Protein AF-A0A1F9IVZ8-F1 (afdb_monomer_lite)

Radius of gyration: 26.45 Å; chains: 1; bounding box: 49×96×87 Å

Structure (mmCIF, N/CA/C/O backbone):
data_AF-A0A1F9IVZ8-F1
#
_entry.id   AF-A0A1F9IVZ8-F1
#
loop_
_atom_site.group_PDB
_atom_site.id
_atom_site.type_symbol
_atom_site.label_atom_id
_atom_site.label_alt_id
_atom_site.label_comp_id
_atom_site.label_asym_id
_atom_site.label_entity_id
_atom_site.label_seq_id
_atom_site.pdbx_PDB_ins_code
_atom_site.Cartn_x
_atom_site.Cartn_y
_atom_site.Cartn_z
_atom_site.occupancy
_atom_site.B_iso_or_equiv
_atom_site.auth_seq_id
_atom_site.auth_comp_id
_atom_site.auth_asym_id
_atom_site.auth_atom_id
_atom_site.pdbx_PDB_model_num
ATOM 1 N N . MET A 1 1 ? -16.063 -32.805 -10.349 1.00 44.00 1 MET A N 1
ATOM 2 C CA . MET A 1 1 ? -15.228 -33.777 -11.091 1.00 44.00 1 MET A CA 1
ATOM 3 C C . MET A 1 1 ? -15.849 -33.942 -12.477 1.00 44.00 1 MET A C 1
ATOM 5 O O . MET A 1 1 ? -16.907 -34.545 -12.578 1.00 44.00 1 MET A O 1
ATOM 9 N N . LEU A 1 2 ? -15.286 -33.289 -13.499 1.00 45.44 2 LEU A N 1
ATOM 10 C CA . LEU A 1 2 ? -15.920 -33.041 -14.812 1.00 45.44 2 LEU A CA 1
ATOM 11 C C . LEU A 1 2 ? -15.847 -34.218 -15.809 1.00 45.44 2 LEU A C 1
ATOM 13 O O . LEU A 1 2 ? -16.283 -34.077 -16.944 1.00 45.44 2 LEU A O 1
ATOM 17 N N . THR A 1 3 ? -15.312 -35.373 -15.407 1.00 49.81 3 THR A N 1
ATOM 18 C CA . THR A 1 3 ? -14.924 -36.453 -16.337 1.00 49.81 3 THR A CA 1
ATOM 19 C C . THR A 1 3 ? -15.586 -37.809 -16.077 1.00 49.81 3 THR A C 1
ATOM 21 O O . THR A 1 3 ? -15.165 -38.817 -16.636 1.00 49.81 3 THR A O 1
ATOM 24 N N . LYS A 1 4 ? -16.646 -37.898 -15.263 1.00 49.25 4 LYS A N 1
ATOM 25 C CA . LYS A 1 4 ? -17.356 -39.181 -15.107 1.00 49.25 4 LYS A CA 1
ATOM 26 C C . LYS A 1 4 ? -18.288 -39.430 -16.300 1.00 49.25 4 LYS A C 1
ATOM 28 O O . LYS A 1 4 ? -19.375 -38.866 -16.342 1.00 49.25 4 LYS A O 1
ATOM 33 N N . GLY A 1 5 ? -17.868 -40.294 -17.231 1.00 62.59 5 GLY A N 1
ATOM 34 C CA . GLY A 1 5 ? -18.755 -40.897 -18.241 1.00 62.59 5 GLY A CA 1
ATOM 35 C C . GLY A 1 5 ? -18.240 -40.959 -19.683 1.00 62.59 5 GLY A C 1
ATOM 36 O O . GLY A 1 5 ? -18.954 -41.480 -20.531 1.00 62.59 5 GLY A O 1
ATOM 37 N N . TYR A 1 6 ? -17.034 -40.465 -19.982 1.00 61.84 6 TYR A N 1
ATOM 38 C CA . TYR A 1 6 ? -16.524 -40.414 -21.357 1.00 61.84 6 TYR A CA 1
ATOM 39 C C . TYR A 1 6 ? -15.068 -40.907 -21.461 1.00 61.84 6 TYR A C 1
ATOM 41 O O . TYR A 1 6 ? -14.276 -40.673 -20.555 1.00 61.84 6 TYR A O 1
ATOM 49 N N . GLN A 1 7 ? -14.721 -41.579 -22.571 1.00 68.19 7 GLN A N 1
ATOM 50 C CA . GLN A 1 7 ? -13.397 -42.171 -22.862 1.00 68.19 7 GLN A CA 1
ATOM 51 C C . GLN A 1 7 ? -12.398 -41.194 -23.523 1.00 68.19 7 GLN A C 1
ATOM 53 O O . GLN A 1 7 ? -11.615 -41.598 -24.378 1.00 68.19 7 GLN A O 1
ATOM 58 N N . TRP A 1 8 ? -12.427 -39.902 -23.195 1.00 62.59 8 TRP A N 1
ATOM 59 C CA . TRP A 1 8 ? -11.376 -38.982 -23.650 1.00 62.59 8 TRP A CA 1
ATOM 60 C C . TRP A 1 8 ? -10.398 -38.719 -22.513 1.00 62.59 8 TRP A C 1
ATOM 62 O O . TRP A 1 8 ? -10.800 -38.504 -21.368 1.00 62.59 8 TRP A O 1
ATOM 72 N N . ASP A 1 9 ? -9.112 -38.761 -22.849 1.00 61.84 9 ASP A N 1
ATOM 73 C CA . ASP A 1 9 ? -8.024 -38.439 -21.939 1.00 61.84 9 ASP A CA 1
ATOM 74 C C . ASP A 1 9 ? -7.858 -36.914 -21.925 1.00 61.84 9 ASP A C 1
ATOM 76 O O . ASP A 1 9 ? -7.595 -36.291 -22.956 1.00 61.84 9 ASP A O 1
ATOM 80 N N . ALA A 1 10 ? -8.114 -36.287 -20.778 1.00 57.69 10 ALA A N 1
ATOM 81 C CA . ALA A 1 10 ? -8.050 -34.839 -20.632 1.00 57.69 10 ALA A CA 1
ATOM 82 C C . ALA A 1 10 ? -6.697 -34.452 -20.026 1.00 57.69 10 ALA A C 1
ATOM 84 O O . ALA A 1 10 ? -6.518 -34.502 -18.808 1.00 57.69 10 ALA A O 1
ATOM 85 N N . SER A 1 11 ? -5.746 -34.041 -20.863 1.00 61.72 11 SER A N 1
ATOM 86 C CA . SER A 1 11 ? -4.483 -33.470 -20.398 1.00 61.72 11 SER A CA 1
ATOM 87 C C . SER A 1 11 ? -4.620 -31.960 -20.176 1.00 61.72 11 SER A C 1
ATOM 89 O O . SER A 1 11 ? -4.954 -31.187 -21.074 1.00 61.72 11 SER A O 1
ATOM 91 N N . LEU A 1 12 ? -4.352 -31.519 -18.946 1.00 61.22 12 LEU A N 1
ATOM 92 C CA . LEU A 1 12 ? -4.189 -30.103 -18.624 1.00 61.22 12 LEU A CA 1
ATOM 93 C C . LEU A 1 12 ? -2.828 -29.635 -19.146 1.00 61.22 12 LEU A C 1
ATOM 95 O O . LEU A 1 12 ? -1.787 -30.074 -18.664 1.00 61.22 12 LEU A O 1
ATOM 99 N N . HIS A 1 13 ? -2.835 -28.718 -20.111 1.00 50.53 13 HIS A N 1
ATOM 100 C CA . HIS A 1 13 ? -1.627 -28.038 -20.570 1.00 50.53 13 HIS A CA 1
ATOM 101 C C . HIS A 1 13 ? -1.644 -26.592 -20.075 1.00 50.53 13 HIS A C 1
ATOM 103 O O . HIS A 1 13 ? -2.570 -25.835 -20.370 1.00 50.53 13 HIS A O 1
ATOM 109 N N . CYS A 1 14 ? -0.617 -26.191 -19.323 1.00 50.69 14 CYS A N 1
ATOM 110 C CA . CYS A 1 14 ? -0.417 -24.787 -18.973 1.00 50.69 14 CYS A CA 1
ATOM 111 C C . CYS A 1 14 ? -0.163 -23.980 -20.250 1.00 50.69 14 CYS A C 1
ATOM 113 O O . CYS A 1 14 ? 0.895 -24.093 -20.862 1.00 50.69 14 CYS A O 1
ATOM 115 N N . VAL A 1 15 ? -1.128 -23.145 -20.642 1.00 65.19 15 VAL A N 1
ATOM 116 C CA . VAL A 1 15 ? -1.019 -22.292 -21.838 1.00 65.19 15 VAL A CA 1
ATOM 117 C C . VAL A 1 15 ? -0.048 -21.126 -21.602 1.00 65.19 15 VAL A C 1
ATOM 119 O O . VAL A 1 15 ? 0.529 -20.591 -22.548 1.00 65.19 15 VAL A O 1
ATOM 122 N N . ARG A 1 16 ? 0.155 -20.716 -20.340 1.00 49.22 16 ARG A N 1
ATOM 123 C CA . ARG A 1 16 ? 1.043 -19.603 -19.986 1.00 49.22 16 ARG A CA 1
ATOM 124 C C . ARG A 1 16 ? 1.519 -19.704 -18.538 1.00 49.22 16 ARG A C 1
ATOM 126 O O . ARG A 1 16 ? 0.702 -19.857 -17.636 1.00 49.22 16 ARG A O 1
ATOM 133 N N . SER A 1 17 ? 2.821 -19.551 -18.319 1.00 50.03 17 SER A N 1
ATOM 134 C CA . SER A 1 17 ? 3.382 -19.343 -16.981 1.00 50.03 17 SER A CA 1
ATOM 135 C C . SER A 1 17 ? 3.301 -17.858 -16.633 1.00 50.03 17 SER A C 1
ATOM 137 O O . SER A 1 17 ? 3.886 -17.024 -17.325 1.00 50.03 17 SER A O 1
ATOM 139 N N . LEU A 1 18 ? 2.562 -17.520 -15.578 1.00 53.78 18 LEU A N 1
ATOM 140 C CA . LEU A 1 18 ? 2.660 -16.218 -14.920 1.00 53.78 18 LEU A CA 1
ATOM 141 C C . LEU A 1 18 ? 3.686 -16.355 -13.801 1.00 53.78 18 LEU A C 1
ATOM 143 O O . LEU A 1 18 ? 3.444 -17.038 -12.809 1.00 53.78 18 LEU A O 1
ATOM 147 N N . TYR A 1 19 ? 4.851 -15.741 -13.986 1.00 60.06 19 TYR A N 1
ATOM 148 C CA . TYR A 1 19 ? 5.852 -15.667 -12.933 1.00 60.06 19 TYR A CA 1
ATOM 149 C C . TYR A 1 19 ? 5.367 -14.667 -11.895 1.00 60.06 19 TYR A C 1
ATOM 151 O O . TYR A 1 19 ? 5.248 -13.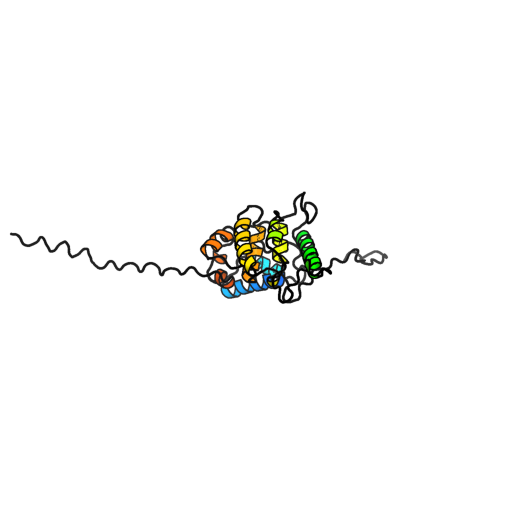473 -12.173 1.00 60.06 19 TYR A O 1
ATOM 159 N N . LEU A 1 20 ? 5.057 -15.170 -10.706 1.00 66.56 20 LEU A N 1
ATOM 160 C CA . LEU A 1 20 ? 4.843 -14.307 -9.562 1.00 66.56 20 LEU A CA 1
ATOM 161 C C . LEU A 1 20 ? 6.175 -13.635 -9.208 1.00 66.56 20 LEU A C 1
ATOM 163 O O . LEU A 1 20 ? 7.223 -14.286 -9.281 1.00 66.56 20 LEU A O 1
ATOM 167 N N . PRO A 1 21 ? 6.159 -12.349 -8.833 1.00 69.88 21 PRO A N 1
ATOM 168 C CA . PRO A 1 21 ? 7.330 -11.699 -8.274 1.00 69.88 21 PRO A CA 1
ATOM 169 C C . PRO A 1 21 ? 7.890 -12.529 -7.125 1.00 69.88 21 PRO A C 1
ATOM 171 O O . PRO A 1 21 ? 7.143 -13.046 -6.291 1.00 69.88 21 PRO A O 1
ATOM 174 N N . ASN A 1 22 ? 9.214 -12.636 -7.067 1.00 78.38 22 ASN A N 1
ATOM 175 C CA . ASN A 1 22 ? 9.877 -13.341 -5.984 1.00 78.38 22 ASN A CA 1
ATOM 176 C C . ASN A 1 22 ? 9.934 -12.442 -4.740 1.00 78.38 22 ASN A C 1
ATOM 178 O O . ASN A 1 22 ? 10.973 -11.873 -4.381 1.00 78.38 22 ASN A O 1
ATOM 182 N N . TRP A 1 23 ? 8.784 -12.292 -4.084 1.00 75.25 23 TRP A N 1
ATOM 183 C CA . TRP A 1 23 ? 8.726 -11.810 -2.714 1.00 75.25 23 TRP A CA 1
ATOM 184 C C . TRP A 1 23 ? 9.293 -12.920 -1.835 1.00 75.25 23 TRP A C 1
ATOM 186 O O . TRP A 1 23 ? 8.568 -13.816 -1.417 1.00 75.25 23 TRP A O 1
ATOM 196 N N . GLN A 1 24 ? 10.608 -12.882 -1.620 1.00 80.19 24 GLN A N 1
ATOM 197 C CA . GLN A 1 24 ? 11.312 -13.690 -0.618 1.00 80.19 24 GLN A CA 1
ATOM 198 C C . GLN A 1 24 ? 10.452 -13.833 0.649 1.00 80.19 24 GLN A C 1
ATOM 200 O O . GLN A 1 24 ? 9.713 -12.905 0.971 1.00 80.19 24 GLN A O 1
ATOM 205 N N . GLU A 1 25 ? 10.564 -14.932 1.400 1.00 76.19 25 GLU A N 1
ATOM 206 C CA . GLU A 1 25 ? 9.651 -15.238 2.524 1.00 76.19 25 GLU A CA 1
ATOM 207 C C . GLU A 1 25 ? 9.426 -14.050 3.480 1.00 76.19 25 GLU A C 1
ATOM 209 O O . GLU A 1 25 ? 8.298 -13.728 3.850 1.00 76.19 25 GLU A O 1
ATOM 214 N N . GLN A 1 26 ? 10.494 -13.315 3.794 1.00 83.00 26 GLN A N 1
ATOM 215 C CA . GLN A 1 26 ? 10.467 -12.136 4.666 1.00 83.00 26 GLN A CA 1
ATOM 216 C C . GLN A 1 26 ? 9.795 -10.881 4.080 1.00 83.00 26 GLN A C 1
ATOM 218 O O . GLN A 1 26 ? 9.488 -9.963 4.837 1.00 83.00 26 GLN A O 1
ATOM 223 N N . ASP A 1 27 ? 9.580 -10.822 2.767 1.00 83.25 27 ASP A N 1
ATOM 224 C CA . ASP A 1 27 ? 9.059 -9.670 2.018 1.00 83.25 27 ASP A CA 1
ATOM 225 C C . ASP A 1 27 ? 7.655 -9.929 1.436 1.00 83.25 27 ASP A C 1
ATOM 227 O O . ASP A 1 27 ? 7.127 -9.091 0.701 1.00 83.25 27 ASP A O 1
ATOM 231 N N . CYS A 1 28 ? 7.038 -11.073 1.753 1.00 88.38 28 CYS A N 1
ATOM 232 C CA . CYS A 1 28 ? 5.679 -11.409 1.334 1.00 88.38 28 CYS A CA 1
ATOM 233 C C . CYS A 1 28 ? 4.680 -10.302 1.756 1.00 88.38 28 CYS A C 1
ATOM 235 O O . CYS A 1 28 ? 4.481 -10.073 2.955 1.00 88.38 28 CYS A O 1
ATOM 237 N N . PRO A 1 29 ? 4.012 -9.613 0.807 1.00 90.25 29 PRO A N 1
ATOM 238 C CA . PRO A 1 29 ? 3.221 -8.423 1.123 1.00 90.25 29 PRO A CA 1
ATOM 239 C C . PRO A 1 29 ? 1.975 -8.743 1.959 1.00 90.25 29 PRO A C 1
ATOM 241 O O . PRO A 1 29 ? 1.639 -7.998 2.876 1.00 90.25 29 PRO A O 1
ATOM 244 N N . TRP A 1 30 ? 1.315 -9.873 1.691 1.00 92.81 30 TRP A N 1
ATOM 245 C CA . TRP A 1 30 ? 0.159 -10.331 2.473 1.00 92.81 30 TRP A CA 1
ATOM 246 C C . TRP A 1 30 ? 0.547 -10.879 3.846 1.00 92.81 30 TRP A C 1
ATOM 248 O O . TRP A 1 30 ? -0.209 -10.709 4.795 1.00 92.81 30 TRP A O 1
ATOM 258 N N . CYS A 1 31 ? 1.746 -11.446 3.980 1.00 91.62 31 CYS A N 1
ATOM 259 C CA . CYS A 1 31 ? 2.283 -11.875 5.266 1.00 91.62 31 CYS A CA 1
ATOM 260 C C . CYS A 1 31 ? 2.546 -10.657 6.165 1.00 91.62 31 CYS A C 1
ATOM 262 O O . CYS A 1 31 ? 2.127 -10.640 7.314 1.00 91.62 31 CYS A O 1
ATOM 264 N N . LYS A 1 32 ? 3.118 -9.572 5.617 1.00 92.00 32 LYS A N 1
ATOM 265 C CA . LYS A 1 32 ? 3.288 -8.306 6.356 1.00 92.00 32 LYS A CA 1
ATOM 266 C C . LYS A 1 32 ? 1.978 -7.633 6.731 1.00 92.00 32 LYS A C 1
ATOM 268 O O . LYS A 1 32 ? 1.900 -7.005 7.785 1.00 92.00 32 LYS A O 1
ATOM 273 N N . GLU A 1 33 ? 0.966 -7.745 5.878 1.00 95.06 33 GLU A N 1
ATOM 274 C CA . GLU A 1 33 ? -0.380 -7.310 6.236 1.00 95.06 33 GLU A CA 1
ATOM 275 C C . GLU A 1 33 ? -0.928 -8.140 7.396 1.00 95.06 33 GLU A C 1
ATOM 277 O O . GLU A 1 33 ? -1.400 -7.576 8.379 1.00 95.06 33 GLU A O 1
ATOM 282 N N . PHE A 1 34 ? -0.805 -9.463 7.329 1.00 94.31 34 PHE A N 1
ATOM 283 C CA . PHE A 1 34 ? -1.238 -10.349 8.398 1.00 94.31 34 PHE A CA 1
ATOM 284 C C . PHE A 1 34 ? -0.525 -10.061 9.734 1.00 94.31 34 PHE A C 1
ATOM 286 O O . PHE A 1 34 ? -1.185 -10.011 10.776 1.00 94.31 34 PHE A O 1
ATOM 293 N N . ASP A 1 35 ? 0.784 -9.799 9.696 1.00 93.88 35 ASP A N 1
ATOM 294 C CA . ASP A 1 35 ? 1.584 -9.404 10.861 1.00 93.88 35 ASP A CA 1
ATOM 295 C C . ASP A 1 35 ? 1.055 -8.104 11.489 1.00 93.88 35 ASP A C 1
ATOM 297 O O . ASP A 1 35 ? 0.880 -8.034 12.704 1.00 93.88 35 ASP A O 1
ATOM 301 N N . LEU A 1 36 ? 0.746 -7.086 10.669 1.00 93.12 36 LEU A N 1
ATOM 302 C CA . LEU A 1 36 ? 0.146 -5.832 11.143 1.00 93.12 36 LEU A CA 1
ATOM 303 C C . LEU A 1 36 ? -1.189 -6.089 11.849 1.00 93.12 36 LEU A C 1
ATOM 305 O O . LEU A 1 36 ? -1.404 -5.615 12.963 1.00 93.12 36 LEU A O 1
ATOM 309 N N . LEU A 1 37 ? -2.093 -6.830 11.202 1.00 92.75 37 LEU A N 1
ATOM 310 C CA . LEU A 1 37 ? -3.423 -7.076 11.762 1.00 92.75 37 LEU A CA 1
ATOM 311 C C . LEU A 1 37 ? -3.347 -7.884 13.065 1.00 92.75 37 LEU A C 1
ATOM 313 O O . LEU A 1 37 ? -4.129 -7.650 13.988 1.00 92.75 37 LEU A O 1
ATOM 317 N N . SER A 1 38 ? -2.386 -8.803 13.156 1.00 92.19 38 SER A N 1
ATOM 318 C CA . SER A 1 38 ? -2.124 -9.577 14.371 1.00 92.19 38 SER A CA 1
ATOM 319 C C . SER A 1 38 ? -1.581 -8.691 15.492 1.00 92.19 38 SER A C 1
ATOM 321 O O . SER A 1 38 ? -2.091 -8.754 16.608 1.00 92.19 38 SER A O 1
ATOM 323 N N . ALA A 1 39 ? -0.636 -7.796 15.186 1.00 91.81 39 ALA A N 1
ATOM 324 C CA . ALA A 1 39 ? -0.102 -6.844 16.155 1.00 91.81 39 ALA A CA 1
ATOM 325 C C . ALA A 1 39 ? -1.185 -5.892 16.690 1.00 91.81 39 ALA A C 1
ATOM 327 O O . ALA A 1 39 ? -1.243 -5.645 17.893 1.00 91.81 39 ALA A O 1
ATOM 328 N N . ILE A 1 40 ? -2.081 -5.397 15.826 1.00 88.94 40 ILE A N 1
ATOM 329 C CA . ILE A 1 40 ? -3.241 -4.597 16.253 1.00 88.94 40 ILE A CA 1
ATOM 330 C C . ILE A 1 40 ? -4.088 -5.387 17.254 1.00 88.94 40 ILE A C 1
ATOM 332 O O . ILE A 1 40 ? -4.379 -4.882 18.335 1.00 88.94 40 ILE A O 1
ATOM 336 N N . PHE A 1 41 ? -4.422 -6.638 16.929 1.00 86.00 41 PHE A N 1
ATOM 337 C CA . PHE A 1 41 ? -5.258 -7.491 17.771 1.00 86.00 41 PHE A CA 1
ATOM 338 C C . PHE A 1 41 ? -4.660 -7.758 19.156 1.00 86.00 41 PHE A C 1
ATOM 340 O O . PHE A 1 41 ? -5.370 -7.670 20.158 1.00 86.00 41 PHE A O 1
ATOM 347 N N . GLU A 1 42 ? -3.367 -8.074 19.214 1.00 88.50 42 GLU A N 1
ATOM 348 C CA . GLU A 1 42 ? -2.666 -8.348 20.473 1.00 88.50 42 GLU A CA 1
ATOM 349 C C . GLU A 1 42 ? -2.679 -7.143 21.422 1.00 88.50 42 GLU A C 1
ATOM 351 O O . GLU A 1 42 ? -2.671 -7.322 22.639 1.00 88.50 42 GLU A O 1
ATOM 356 N N . ASN A 1 43 ? -2.746 -5.923 20.878 1.00 84.44 43 ASN A N 1
ATOM 357 C CA . ASN A 1 43 ? -2.735 -4.690 21.660 1.00 84.44 43 ASN A CA 1
ATOM 358 C C . ASN A 1 43 ? -4.144 -4.161 21.983 1.00 84.44 43 ASN A C 1
ATOM 360 O O . ASN A 1 43 ? -4.334 -3.576 23.049 1.00 84.44 43 ASN A O 1
ATOM 364 N N . SER A 1 44 ? -5.134 -4.336 21.097 1.00 78.19 44 SER A N 1
ATOM 365 C CA . SER A 1 44 ? -6.488 -3.791 21.288 1.00 78.19 44 SER A CA 1
ATOM 366 C C . SER A 1 44 ? -7.440 -4.714 22.052 1.00 78.19 44 SER A C 1
ATOM 368 O O . SER A 1 44 ? -8.407 -4.224 22.630 1.00 78.19 44 SER A O 1
ATOM 370 N N . GLY A 1 45 ? -7.214 -6.033 22.045 1.00 71.31 45 GLY A N 1
ATOM 371 C CA . GLY A 1 45 ? -8.100 -7.032 22.663 1.00 71.31 45 GLY A CA 1
ATOM 372 C C . GLY A 1 45 ? -9.422 -7.275 21.914 1.00 71.31 45 GLY A C 1
ATOM 373 O O . GLY A 1 45 ? -9.930 -8.395 21.924 1.00 71.31 45 GLY A O 1
ATOM 374 N N . GLU A 1 46 ? -9.946 -6.275 21.203 1.00 76.75 46 GLU A N 1
ATOM 375 C CA . GLU A 1 46 ? -11.141 -6.370 20.357 1.00 76.75 46 GLU A CA 1
ATOM 376 C C . GLU A 1 46 ? -10.803 -6.150 18.876 1.00 76.75 46 GLU A C 1
ATOM 378 O O . GLU A 1 46 ? -9.905 -5.374 18.531 1.00 76.75 46 GLU A O 1
ATOM 383 N N . ARG A 1 47 ? -11.521 -6.857 17.990 1.00 72.62 47 ARG A N 1
ATOM 384 C CA . ARG A 1 47 ? -11.416 -6.684 16.535 1.00 72.62 47 ARG A CA 1
ATOM 385 C C . ARG A 1 47 ? -12.672 -6.033 15.996 1.00 72.62 47 ARG A C 1
ATOM 387 O O . ARG A 1 47 ? -13.761 -6.587 16.145 1.00 72.62 47 ARG A O 1
ATOM 394 N N . SER A 1 48 ? -12.491 -4.980 15.212 1.00 86.50 48 SER A N 1
ATOM 395 C CA . SER A 1 48 ? -13.530 -4.568 14.283 1.00 86.50 48 SER A CA 1
ATOM 396 C C . SER A 1 48 ? -13.830 -5.709 13.294 1.00 86.50 48 SER A C 1
ATOM 398 O O . SER A 1 48 ? -12.984 -6.551 12.953 1.00 86.50 48 SER A O 1
ATOM 400 N N . SER A 1 49 ? -15.086 -5.790 12.857 1.00 90.44 49 SER A N 1
ATOM 401 C CA . SER A 1 49 ? -15.573 -6.895 12.020 1.00 90.44 49 SER A CA 1
ATOM 402 C C . SER A 1 49 ? -14.814 -7.004 10.693 1.00 90.44 49 SER A C 1
ATOM 404 O O . SER A 1 49 ? -14.509 -8.109 10.242 1.00 90.44 49 SER A O 1
ATOM 406 N N . TRP A 1 50 ? -14.441 -5.866 10.103 1.00 91.50 50 TRP A N 1
ATOM 407 C CA . TRP A 1 50 ? -13.712 -5.805 8.838 1.00 91.50 50 TRP A CA 1
ATOM 408 C C . TRP A 1 50 ? -12.275 -6.336 8.958 1.00 91.50 50 TRP A C 1
ATOM 410 O O . TRP A 1 50 ? -11.832 -7.088 8.088 1.00 91.50 50 TRP A O 1
ATOM 420 N N . LEU A 1 51 ? -11.576 -6.040 10.062 1.00 91.38 51 LEU A N 1
ATOM 421 C CA . LEU A 1 51 ? -10.251 -6.599 10.349 1.00 91.38 51 LEU A CA 1
ATOM 422 C C . LEU A 1 51 ? -10.319 -8.116 10.506 1.00 91.38 51 LEU A C 1
ATOM 424 O O . LEU A 1 51 ? -9.506 -8.838 9.933 1.00 91.38 51 LEU A O 1
ATOM 428 N N . THR A 1 52 ? -11.331 -8.613 11.223 1.00 91.69 52 THR A N 1
ATOM 429 C CA . THR A 1 52 ? -11.552 -10.059 11.386 1.00 91.69 52 THR A CA 1
ATOM 430 C C . THR A 1 52 ? -11.807 -10.746 10.048 1.00 91.69 52 THR A C 1
ATOM 432 O O . THR A 1 52 ? -11.208 -11.789 9.765 1.00 91.69 52 THR A O 1
ATOM 435 N N . ALA A 1 53 ? -12.664 -10.157 9.210 1.00 92.12 53 ALA A N 1
ATOM 436 C CA . ALA A 1 53 ? -12.945 -10.670 7.875 1.00 92.12 53 ALA A CA 1
ATOM 437 C C . ALA A 1 53 ? -11.667 -10.709 7.026 1.00 92.12 53 ALA A C 1
ATOM 439 O O . ALA A 1 53 ? -11.343 -11.746 6.443 1.00 92.12 53 ALA A O 1
ATOM 440 N N . ARG A 1 54 ? -10.879 -9.627 7.034 1.00 94.00 54 ARG A N 1
ATOM 441 C CA . ARG A 1 54 ? -9.634 -9.563 6.268 1.00 94.00 54 ARG A CA 1
ATOM 442 C C . ARG A 1 54 ? -8.589 -10.564 6.756 1.00 94.00 54 ARG A C 1
ATOM 444 O O . ARG A 1 54 ? -8.021 -11.284 5.939 1.00 94.00 54 ARG A O 1
ATOM 451 N N . SER A 1 55 ? -8.375 -10.683 8.067 1.00 93.31 55 SER A N 1
ATOM 452 C CA . SER A 1 55 ? -7.474 -11.697 8.630 1.00 93.31 55 SER A CA 1
ATOM 453 C C . SER A 1 55 ? -7.903 -13.123 8.282 1.00 93.31 55 SER A C 1
ATOM 455 O O . SER A 1 55 ? -7.045 -13.984 8.121 1.00 93.31 55 SER A O 1
ATOM 457 N N . THR A 1 56 ? -9.207 -13.386 8.160 1.00 92.19 56 THR A N 1
ATOM 458 C CA . THR A 1 56 ? -9.722 -14.706 7.762 1.00 92.19 56 THR A CA 1
ATOM 459 C C . THR A 1 56 ? -9.344 -15.031 6.319 1.00 92.19 56 THR A C 1
ATOM 461 O O . THR A 1 56 ? -8.855 -16.126 6.058 1.00 92.19 56 THR A O 1
ATOM 464 N N . VAL A 1 57 ? -9.479 -14.064 5.405 1.00 92.38 57 VAL A N 1
ATOM 465 C CA . VAL A 1 57 ? -9.046 -14.216 4.004 1.00 92.38 57 VAL A CA 1
ATOM 466 C C . VAL A 1 57 ? -7.539 -14.468 3.923 1.00 92.38 57 VAL A C 1
ATOM 468 O O . VAL A 1 57 ? -7.112 -15.404 3.256 1.00 92.38 57 VAL A O 1
ATOM 471 N N . LEU A 1 58 ? -6.730 -13.695 4.656 1.00 92.88 58 LEU A N 1
ATOM 472 C CA . LEU A 1 58 ? -5.267 -13.844 4.660 1.00 92.88 58 LEU A CA 1
ATOM 473 C C . LEU A 1 58 ? -4.788 -15.195 5.221 1.00 92.88 58 LEU A C 1
ATOM 475 O O . LEU A 1 58 ? -3.696 -15.636 4.878 1.00 92.88 58 LEU A O 1
ATOM 479 N N . LYS A 1 59 ? -5.587 -15.843 6.078 1.00 91.44 59 LYS A N 1
ATOM 480 C CA . LYS A 1 59 ? -5.302 -17.174 6.638 1.00 91.44 59 LYS A CA 1
ATOM 481 C C . LYS A 1 59 ? -5.801 -18.332 5.771 1.00 91.44 59 LYS A C 1
ATOM 483 O O . LYS A 1 59 ? -5.477 -19.473 6.090 1.00 91.44 59 LYS A O 1
ATOM 488 N N . SER A 1 60 ? -6.618 -18.072 4.747 1.00 88.50 60 SER A N 1
ATOM 489 C CA . SER A 1 60 ? -7.197 -19.133 3.918 1.00 88.50 60 SER A CA 1
ATOM 490 C C . SER A 1 60 ? -6.105 -19.830 3.108 1.00 88.50 60 SER A C 1
ATOM 492 O O . SER A 1 60 ? -5.469 -19.223 2.250 1.00 88.50 60 SER A O 1
ATOM 494 N N . ASP A 1 61 ? -5.912 -21.120 3.368 1.00 83.06 61 ASP A N 1
ATOM 495 C CA . ASP A 1 61 ? -5.015 -22.013 2.630 1.00 83.06 61 ASP A CA 1
ATOM 496 C C . ASP A 1 61 ? -5.652 -22.564 1.344 1.00 83.06 61 ASP A C 1
ATOM 498 O O . ASP A 1 61 ? -4.946 -23.026 0.448 1.00 83.06 61 ASP A O 1
ATOM 502 N N . LYS A 1 62 ? -6.985 -22.506 1.246 1.00 80.50 62 LYS A N 1
ATOM 503 C CA . LYS A 1 62 ? -7.756 -23.024 0.107 1.00 80.50 62 LYS A CA 1
ATOM 504 C C . LYS A 1 62 ? -7.892 -22.017 -1.020 1.00 80.50 62 LYS A C 1
ATOM 506 O O . LYS A 1 62 ? -7.609 -22.340 -2.169 1.00 80.50 62 LYS A O 1
ATOM 511 N N . ASP A 1 63 ? -8.356 -20.822 -0.677 1.00 75.75 63 ASP A N 1
ATOM 512 C CA . ASP A 1 63 ? -8.729 -19.805 -1.663 1.00 75.75 63 ASP A CA 1
ATOM 513 C C . ASP A 1 63 ? -7.625 -18.753 -1.827 1.00 75.75 63 ASP A C 1
ATOM 515 O O . ASP A 1 63 ? -7.504 -18.130 -2.884 1.00 75.75 63 ASP A O 1
ATOM 519 N N . GLY A 1 64 ? -6.799 -18.574 -0.788 1.00 75.75 64 GLY A N 1
ATOM 520 C CA . GLY A 1 64 ? -5.812 -17.505 -0.713 1.00 75.75 64 GLY A CA 1
ATOM 521 C C . GLY A 1 64 ? -6.437 -16.119 -0.894 1.00 75.75 64 GLY A C 1
ATOM 522 O O . GLY A 1 64 ? -7.638 -15.909 -0.718 1.00 75.75 64 GLY A O 1
ATOM 523 N N . VAL A 1 65 ? -5.606 -15.146 -1.271 1.00 84.62 65 VAL A N 1
ATOM 524 C CA . VAL A 1 65 ? -6.085 -13.832 -1.716 1.0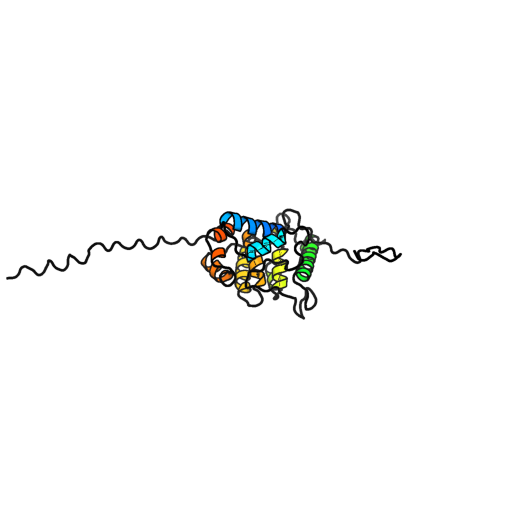0 84.62 65 VAL A CA 1
ATOM 525 C C . VAL A 1 65 ? -6.347 -13.918 -3.217 1.00 84.62 65 VAL A C 1
ATOM 527 O O . VAL A 1 65 ? -5.442 -13.705 -4.020 1.00 84.62 65 VAL A O 1
ATOM 530 N N . SER A 1 66 ? -7.570 -14.284 -3.591 1.00 79.19 66 SER A N 1
ATOM 531 C CA . SER A 1 66 ? -8.013 -14.378 -4.989 1.00 79.19 66 SER A CA 1
ATOM 532 C C . SER A 1 66 ? -8.542 -13.041 -5.514 1.00 79.19 66 SER A C 1
ATOM 534 O O . SER A 1 66 ? -8.179 -12.610 -6.609 1.00 79.19 66 SER A O 1
ATOM 536 N N . ASP A 1 67 ? -9.316 -12.351 -4.677 1.00 77.25 67 ASP A N 1
ATOM 537 C CA . ASP A 1 67 ? -9.933 -11.057 -4.942 1.00 77.25 67 ASP A CA 1
ATOM 538 C C . ASP A 1 67 ? -9.497 -10.027 -3.883 1.00 77.25 67 ASP A C 1
ATOM 540 O O . ASP A 1 67 ? -9.143 -10.372 -2.754 1.00 77.25 67 ASP A O 1
ATOM 544 N N . SER A 1 68 ? -9.476 -8.744 -4.255 1.00 88.44 68 SER A N 1
ATOM 545 C CA . SER A 1 68 ? -9.071 -7.628 -3.379 1.00 88.44 68 SER A CA 1
ATOM 546 C C . SER A 1 68 ? -7.652 -7.777 -2.790 1.00 88.44 68 SER A C 1
ATOM 548 O O . SER A 1 68 ? -7.467 -8.001 -1.589 1.00 88.44 68 SER A O 1
ATOM 550 N N . PRO A 1 69 ? -6.598 -7.621 -3.611 1.00 93.62 69 PRO A N 1
ATOM 551 C CA . PRO A 1 69 ? -5.221 -7.796 -3.153 1.00 93.62 69 PRO A CA 1
ATOM 552 C C . PRO A 1 69 ? -4.743 -6.727 -2.160 1.00 93.62 69 PRO A C 1
ATOM 554 O O . PRO A 1 69 ? -3.765 -6.967 -1.452 1.00 93.62 69 PRO A O 1
ATOM 557 N N . PHE A 1 70 ? -5.415 -5.577 -2.109 1.00 96.00 70 PHE A N 1
ATOM 558 C CA . PHE A 1 70 ? -5.077 -4.436 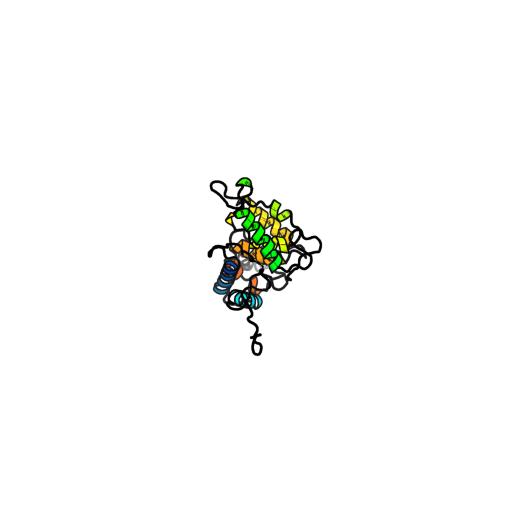-1.261 1.00 96.00 70 PHE A CA 1
ATOM 559 C C . PHE A 1 70 ? -5.828 -4.478 0.069 1.00 96.00 70 PHE A C 1
ATOM 561 O O . PHE A 1 70 ? -6.902 -5.076 0.171 1.00 96.00 70 PHE A O 1
ATOM 568 N N . LEU A 1 71 ? -5.279 -3.809 1.082 1.00 95.38 71 LEU A N 1
ATOM 569 C CA . LEU A 1 71 ? -6.002 -3.564 2.328 1.00 95.38 71 LEU A CA 1
ATOM 570 C C . LEU A 1 71 ? -7.042 -2.457 2.086 1.00 95.38 71 LEU A C 1
ATOM 572 O O . LEU A 1 71 ? -6.696 -1.282 1.996 1.00 95.38 71 LEU A O 1
ATOM 576 N N . LEU A 1 72 ? -8.316 -2.822 1.956 1.00 94.75 72 LEU A N 1
ATOM 577 C CA . LEU A 1 72 ? -9.408 -1.855 1.822 1.00 94.75 72 LEU A CA 1
ATOM 578 C C . LEU A 1 72 ? -9.986 -1.526 3.198 1.00 94.75 72 LEU A C 1
ATOM 580 O O . LEU A 1 72 ? -10.300 -2.426 3.975 1.00 94.75 72 LEU A O 1
ATOM 584 N N . LEU A 1 73 ? -10.123 -0.234 3.490 1.00 93.56 73 LEU A N 1
ATOM 585 C CA . LEU A 1 73 ? -10.820 0.234 4.687 1.00 93.56 73 LEU A CA 1
ATOM 586 C C . LEU A 1 73 ? -12.344 0.137 4.472 1.00 93.56 73 LEU A C 1
ATOM 588 O O . LEU A 1 73 ? -12.782 0.192 3.324 1.00 93.56 73 LEU A O 1
ATOM 592 N N . PRO A 1 74 ? -13.159 0.047 5.542 1.00 91.12 74 PRO A N 1
ATOM 593 C CA . PRO A 1 74 ? -14.617 -0.108 5.471 1.00 91.12 74 PRO A CA 1
ATOM 594 C C . PRO A 1 74 ? -15.351 0.780 4.459 1.00 91.12 74 PRO A C 1
ATOM 596 O O . PRO A 1 74 ? -16.233 0.301 3.755 1.00 91.12 74 PRO A O 1
ATOM 599 N N . ASN A 1 75 ? -14.973 2.058 4.365 1.00 87.25 75 ASN A N 1
ATOM 600 C CA . ASN A 1 75 ? -15.608 3.032 3.467 1.00 87.25 75 ASN A CA 1
ATOM 601 C C . ASN A 1 75 ? -14.813 3.259 2.169 1.00 87.25 75 ASN A C 1
ATOM 603 O O . ASN A 1 75 ? -14.958 4.297 1.522 1.00 87.25 75 ASN A O 1
ATOM 607 N N . SER A 1 76 ? -13.922 2.334 1.821 1.00 90.25 76 SER A N 1
ATOM 608 C CA . SER A 1 76 ? -13.149 2.359 0.582 1.00 90.25 76 SER A CA 1
ATOM 609 C C . SER A 1 76 ? -13.638 1.266 -0.357 1.00 90.25 76 SER A C 1
ATOM 611 O O . SER A 1 76 ? -13.862 0.127 0.041 1.00 90.25 76 SER A O 1
ATOM 613 N N . GLU A 1 77 ? -13.763 1.610 -1.633 1.00 88.94 77 GLU A N 1
ATOM 614 C CA . GLU A 1 77 ? -14.191 0.672 -2.665 1.00 88.94 77 GLU A CA 1
ATOM 615 C C . GLU A 1 77 ? -12.999 0.102 -3.423 1.00 88.94 77 GLU A C 1
ATOM 617 O O . GLU A 1 77 ? -12.011 0.800 -3.683 1.00 88.94 77 GLU A O 1
ATOM 622 N N . ASP A 1 78 ? -13.140 -1.153 -3.849 1.00 89.31 78 ASP A N 1
ATOM 623 C CA . ASP A 1 78 ? -12.246 -1.712 -4.848 1.00 89.31 78 ASP A CA 1
ATOM 624 C C . ASP A 1 78 ? -12.424 -0.976 -6.186 1.00 89.31 78 ASP A C 1
ATOM 626 O O . ASP A 1 78 ? -13.503 -0.471 -6.517 1.00 89.31 78 ASP A O 1
ATOM 630 N N . ARG A 1 79 ? -11.351 -0.892 -6.970 1.00 90.69 79 ARG A N 1
ATOM 631 C CA . ARG A 1 79 ? -11.331 -0.133 -8.224 1.00 90.69 79 ARG A CA 1
ATOM 632 C C . ARG A 1 79 ? -10.969 -1.030 -9.401 1.00 90.69 79 ARG A C 1
ATOM 634 O O . ARG A 1 79 ? -10.416 -2.116 -9.263 1.00 90.69 79 ARG A O 1
ATOM 641 N N . ARG A 1 80 ? -11.294 -0.549 -10.597 1.00 93.19 80 ARG A N 1
ATOM 642 C CA . ARG A 1 80 ? -10.869 -1.141 -11.869 1.00 93.19 80 ARG A CA 1
ATOM 643 C C . ARG A 1 80 ? -10.182 -0.075 -12.707 1.00 93.19 80 ARG A C 1
ATOM 645 O O . ARG A 1 80 ? -10.491 1.105 -12.546 1.00 93.19 80 ARG A O 1
ATOM 652 N N . LEU A 1 81 ? -9.281 -0.490 -13.595 1.00 92.00 81 LEU A N 1
ATOM 653 C CA . LEU A 1 81 ? -8.584 0.453 -14.474 1.00 92.00 81 LEU A CA 1
ATOM 654 C C . LEU A 1 81 ? -9.547 1.143 -15.445 1.00 92.00 81 LEU A C 1
ATOM 656 O O . LEU A 1 81 ? -10.487 0.527 -15.965 1.00 92.00 81 LEU A O 1
ATOM 660 N N . GLY A 1 82 ? -9.281 2.426 -15.692 1.00 89.81 82 GLY A N 1
ATOM 661 C CA . GLY A 1 82 ? -10.004 3.235 -16.672 1.00 89.81 82 GLY A CA 1
ATOM 662 C C . GLY A 1 82 ? -9.599 2.943 -18.122 1.00 89.81 82 GLY A C 1
ATOM 663 O O . GLY A 1 82 ? -8.651 2.208 -18.390 1.00 89.81 82 GLY A O 1
ATOM 664 N N . ASP A 1 83 ? -10.309 3.557 -19.074 1.00 84.19 83 ASP A N 1
ATOM 665 C CA . ASP A 1 83 ? -10.126 3.357 -20.526 1.00 84.19 83 ASP A CA 1
ATOM 666 C C . ASP A 1 83 ? -8.759 3.796 -21.081 1.00 84.19 83 ASP A C 1
ATOM 668 O O . ASP A 1 83 ? -8.410 3.437 -22.202 1.00 84.19 83 ASP A O 1
ATOM 672 N N . GLN A 1 84 ? -7.984 4.572 -20.321 1.00 83.88 84 GLN A N 1
ATOM 673 C CA . GLN A 1 84 ? -6.708 5.154 -20.757 1.00 83.88 84 GLN A CA 1
ATOM 674 C C . GLN A 1 84 ? -5.526 4.722 -19.885 1.00 83.88 84 GLN A C 1
ATOM 676 O O . GLN A 1 84 ? -4.496 5.397 -19.851 1.00 83.88 84 GLN A O 1
ATOM 681 N N . SER A 1 85 ? -5.670 3.614 -19.157 1.00 86.44 85 SER A N 1
ATOM 682 C CA . SER A 1 85 ? -4.592 3.152 -18.297 1.00 86.44 85 SER A CA 1
ATOM 683 C C . SER A 1 85 ? -3.404 2.639 -19.107 1.00 86.44 85 SER A C 1
ATOM 685 O O . SER A 1 85 ? -3.549 1.869 -20.055 1.00 86.44 85 SER A O 1
ATOM 687 N N . VAL A 1 86 ? -2.198 3.030 -18.697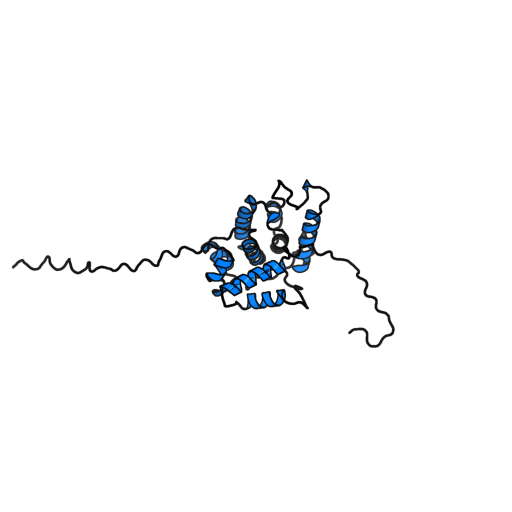 1.00 83.31 86 VAL A N 1
ATOM 688 C CA . VAL A 1 86 ? -0.943 2.560 -19.310 1.00 83.31 86 VAL A CA 1
ATOM 689 C C . VAL A 1 86 ? -0.558 1.147 -18.865 1.00 83.31 86 VAL A C 1
ATOM 691 O O . VAL A 1 86 ? 0.321 0.532 -19.462 1.00 83.31 86 VAL A O 1
ATOM 694 N N . VAL A 1 87 ? -1.193 0.635 -17.805 1.00 85.12 87 VAL A N 1
ATOM 695 C CA . VAL A 1 87 ? -0.864 -0.664 -17.192 1.00 85.12 87 VAL A CA 1
ATOM 696 C C . VAL A 1 87 ? -1.714 -1.801 -17.767 1.00 85.12 87 VAL A C 1
ATOM 698 O O . VAL A 1 87 ? -1.289 -2.956 -17.748 1.00 85.12 87 VAL A O 1
ATOM 701 N N . GLY A 1 88 ? -2.896 -1.500 -18.306 1.00 88.31 88 GLY A N 1
ATOM 702 C CA . GLY A 1 88 ? -3.805 -2.516 -18.825 1.00 88.31 88 GLY A CA 1
ATOM 703 C C . GLY A 1 88 ? -5.059 -1.937 -19.465 1.00 88.31 88 GLY A C 1
ATOM 704 O O . GLY A 1 88 ? -5.272 -0.729 -19.492 1.00 88.31 88 GLY A O 1
ATOM 705 N N . SER A 1 89 ? -5.898 -2.822 -19.996 1.00 90.06 89 SER A N 1
ATOM 706 C CA . SER A 1 89 ? -7.167 -2.433 -20.613 1.00 90.06 89 SER A CA 1
ATOM 707 C C . SER A 1 89 ? -8.195 -1.992 -19.568 1.00 90.06 89 SER A C 1
ATOM 709 O O . SER A 1 89 ? -8.128 -2.384 -18.399 1.00 90.06 89 SER A O 1
ATOM 711 N N . ARG A 1 90 ? -9.209 -1.240 -20.016 1.00 93.06 90 ARG A N 1
ATOM 712 C CA . ARG A 1 90 ? -10.376 -0.893 -19.196 1.00 93.06 90 ARG A CA 1
ATOM 713 C C . ARG A 1 90 ? -10.932 -2.123 -18.483 1.00 93.06 90 ARG A C 1
ATOM 715 O O . ARG A 1 90 ? -11.131 -3.173 -19.094 1.00 93.06 90 ARG A O 1
ATOM 722 N N . GLY A 1 91 ? -11.256 -1.968 -17.206 1.00 92.25 91 GLY A N 1
ATOM 723 C CA . GLY A 1 91 ? -11.948 -2.998 -16.438 1.00 92.25 91 GLY A CA 1
ATOM 724 C C . GLY A 1 91 ? -11.032 -4.056 -15.830 1.00 92.25 91 GLY A C 1
ATOM 725 O O . GLY A 1 91 ? -11.549 -4.921 -15.116 1.00 92.25 91 GLY A O 1
ATOM 726 N N . PHE A 1 92 ? -9.712 -3.970 -16.049 1.00 93.94 92 PHE A N 1
ATOM 727 C CA . PHE A 1 92 ? -8.727 -4.775 -15.322 1.00 93.94 92 PHE A CA 1
ATOM 728 C C . PHE A 1 92 ? -8.995 -4.705 -13.818 1.00 93.94 92 PHE A C 1
ATOM 730 O O . PHE A 1 92 ? -9.202 -3.622 -13.260 1.00 93.94 92 PHE A O 1
ATOM 737 N N . SER A 1 93 ? -9.024 -5.873 -13.179 1.00 93.56 93 SER A N 1
ATOM 738 C CA . SER A 1 93 ? -9.239 -5.991 -11.741 1.00 93.56 93 SER A CA 1
ATOM 739 C C . SER A 1 93 ? -8.027 -5.497 -10.954 1.00 93.56 93 SER A C 1
ATOM 741 O O . SER A 1 93 ? -6.914 -5.386 -11.479 1.00 93.56 93 SER A O 1
ATOM 743 N N . SER A 1 94 ? -8.219 -5.257 -9.661 1.00 94.25 94 SER A N 1
ATOM 744 C CA . SER A 1 94 ? -7.126 -4.912 -8.755 1.00 94.25 94 SER A CA 1
ATOM 745 C C . SER A 1 94 ? -6.018 -5.952 -8.717 1.00 94.25 94 SER A C 1
ATOM 747 O O . SER A 1 94 ? -4.846 -5.587 -8.690 1.00 94.25 94 SER A O 1
ATOM 749 N N . MET A 1 95 ? -6.366 -7.239 -8.798 1.00 92.31 95 MET A N 1
ATOM 750 C CA . MET A 1 95 ? -5.383 -8.321 -8.853 1.00 92.31 95 MET A CA 1
ATOM 751 C C . MET A 1 95 ? -4.588 -8.312 -10.163 1.00 92.31 95 MET A C 1
ATOM 753 O O . MET A 1 95 ? -3.362 -8.404 -10.143 1.00 92.31 95 MET A O 1
ATOM 757 N N . GLN A 1 96 ? -5.260 -8.131 -11.305 1.00 91.94 96 GLN A N 1
ATOM 758 C CA . GLN A 1 96 ? -4.587 -8.032 -12.606 1.00 91.94 96 GLN A CA 1
ATOM 759 C C . GLN A 1 96 ? -3.637 -6.831 -12.653 1.00 91.94 96 GLN A C 1
ATOM 761 O O . GLN A 1 96 ? -2.494 -6.962 -13.090 1.00 91.94 96 GLN A O 1
ATOM 766 N N . THR A 1 97 ? -4.091 -5.681 -12.149 1.00 93.50 97 THR A N 1
ATOM 767 C CA . THR A 1 97 ? -3.267 -4.474 -12.050 1.00 93.50 97 THR A CA 1
ATOM 768 C C . THR A 1 97 ? -2.075 -4.689 -11.127 1.00 93.50 97 THR A C 1
ATOM 770 O O . THR A 1 97 ? -0.953 -4.355 -11.506 1.00 93.50 97 THR A O 1
ATOM 773 N N . LEU A 1 98 ? -2.282 -5.289 -9.947 1.00 93.75 98 LEU A N 1
ATOM 774 C CA . LEU A 1 98 ? -1.188 -5.603 -9.032 1.00 93.75 98 LEU A CA 1
ATOM 775 C C . LEU A 1 98 ? -0.156 -6.503 -9.712 1.00 93.75 98 LEU A C 1
ATOM 777 O O . LEU A 1 98 ? 1.029 -6.196 -9.639 1.00 93.75 98 LEU A O 1
ATOM 781 N N . PHE A 1 99 ? -0.572 -7.571 -10.397 1.00 90.75 99 PHE A N 1
ATOM 782 C CA . PHE A 1 99 ? 0.372 -8.453 -11.083 1.00 90.75 99 PHE A CA 1
ATOM 783 C C . PHE A 1 99 ? 1.138 -7.750 -12.197 1.00 90.75 99 PHE A C 1
ATOM 785 O O . PHE A 1 99 ? 2.343 -7.972 -12.322 1.00 90.75 99 PHE A O 1
ATOM 792 N N . ALA A 1 100 ? 0.483 -6.887 -12.974 1.00 91.50 100 ALA A N 1
ATOM 793 C CA . ALA A 1 100 ? 1.153 -6.108 -14.009 1.00 91.50 100 ALA A CA 1
ATOM 794 C C . ALA A 1 100 ? 2.221 -5.181 -13.404 1.00 91.50 100 ALA A C 1
ATOM 796 O O . ALA A 1 100 ? 3.378 -5.209 -13.831 1.00 91.50 100 ALA A O 1
ATOM 797 N N . VAL A 1 101 ? 1.865 -4.433 -12.352 1.00 92.81 101 VAL A N 1
ATOM 798 C CA . VAL A 1 101 ? 2.805 -3.562 -11.630 1.00 92.81 101 VAL A CA 1
ATOM 799 C C . VAL A 1 101 ? 3.939 -4.382 -11.022 1.00 92.81 101 VAL A C 1
ATOM 801 O O . VAL A 1 101 ? 5.107 -4.071 -11.228 1.00 92.81 101 VAL A O 1
ATOM 804 N N . ALA A 1 102 ? 3.623 -5.463 -10.317 1.00 91.88 102 ALA A N 1
ATOM 805 C CA . ALA A 1 102 ? 4.615 -6.262 -9.619 1.00 91.88 102 ALA A CA 1
ATOM 806 C C . ALA A 1 102 ? 5.588 -6.959 -10.583 1.00 91.88 102 ALA A C 1
ATOM 808 O O . ALA A 1 102 ? 6.783 -7.028 -10.301 1.00 91.88 102 ALA A O 1
ATOM 809 N N . SER A 1 103 ? 5.102 -7.400 -11.747 1.00 89.44 103 SER A N 1
ATOM 810 C CA . SER A 1 103 ? 5.946 -7.942 -12.818 1.00 89.44 103 SER A CA 1
ATOM 811 C C . SER A 1 103 ? 6.893 -6.880 -13.376 1.00 89.44 103 SER A C 1
ATOM 813 O O . SER A 1 103 ? 8.074 -7.156 -13.578 1.00 89.44 103 SER A O 1
ATOM 815 N N . ALA A 1 104 ? 6.407 -5.652 -13.587 1.00 89.25 104 ALA A N 1
ATOM 816 C CA . ALA A 1 104 ? 7.250 -4.541 -14.023 1.00 89.25 104 ALA A CA 1
ATOM 817 C C . ALA A 1 104 ? 8.329 -4.206 -12.979 1.00 89.25 104 ALA A C 1
ATOM 819 O O . ALA A 1 104 ? 9.494 -4.023 -13.330 1.00 89.25 104 ALA A O 1
ATOM 820 N N . MET A 1 105 ? 7.967 -4.200 -11.694 1.00 89.12 105 MET A N 1
ATOM 821 C CA . MET A 1 105 ? 8.911 -3.994 -10.593 1.00 89.12 105 MET A CA 1
ATOM 822 C C . MET A 1 105 ? 9.978 -5.090 -10.537 1.00 89.12 105 MET A C 1
ATOM 824 O O . MET A 1 105 ? 11.159 -4.793 -10.369 1.00 89.12 105 MET A O 1
ATOM 828 N N . GLU A 1 106 ? 9.592 -6.350 -10.732 1.00 87.75 106 GLU A N 1
ATOM 829 C CA . GLU A 1 106 ? 10.536 -7.466 -10.765 1.00 87.75 106 GLU A CA 1
ATOM 830 C C . GLU A 1 106 ? 11.473 -7.395 -11.980 1.00 87.75 106 GLU A C 1
ATOM 832 O O . GLU A 1 106 ? 12.678 -7.624 -11.852 1.00 87.75 106 GLU A O 1
ATOM 837 N N . ALA A 1 107 ? 10.962 -6.996 -13.148 1.00 87.38 107 ALA A N 1
ATOM 838 C CA . ALA A 1 107 ? 11.792 -6.751 -14.326 1.00 87.38 107 ALA A CA 1
ATOM 839 C C . ALA A 1 107 ? 12.819 -5.635 -14.076 1.00 87.38 107 ALA A C 1
ATOM 841 O O . ALA A 1 107 ? 13.967 -5.741 -14.508 1.00 87.38 107 ALA A O 1
ATOM 842 N N . LEU A 1 108 ? 12.435 -4.591 -13.335 1.00 88.44 108 LEU A N 1
ATOM 843 C CA . LEU A 1 108 ? 13.350 -3.529 -12.928 1.00 88.44 108 LEU A CA 1
ATOM 844 C C . LEU A 1 108 ? 14.389 -4.018 -11.906 1.00 88.44 108 LEU A C 1
ATOM 846 O O . LEU A 1 108 ? 15.554 -3.653 -12.020 1.00 88.44 108 LEU A O 1
ATOM 850 N N . ARG A 1 109 ? 14.041 -4.880 -10.944 1.00 87.50 109 ARG A N 1
ATOM 851 C CA . ARG A 1 109 ? 15.024 -5.485 -10.013 1.00 87.50 109 ARG A CA 1
ATOM 852 C C . ARG A 1 109 ? 16.063 -6.348 -10.721 1.00 87.50 109 ARG A C 1
ATOM 854 O O . ARG A 1 109 ? 17.223 -6.372 -10.322 1.00 87.50 109 ARG A O 1
ATOM 861 N N . ASN A 1 110 ? 15.655 -7.017 -11.794 1.00 86.44 110 ASN A N 1
ATOM 862 C CA . ASN A 1 110 ? 16.509 -7.905 -12.579 1.00 86.44 110 ASN A CA 1
ATOM 863 C C . ASN A 1 110 ? 17.057 -7.240 -13.852 1.00 86.44 110 ASN A C 1
ATOM 865 O O . ASN A 1 110 ? 17.582 -7.926 -14.730 1.00 86.44 110 ASN A O 1
ATOM 869 N N . ALA A 1 111 ? 16.949 -5.911 -13.979 1.00 87.56 111 ALA A N 1
ATOM 870 C CA . ALA A 1 111 ? 17.371 -5.210 -15.184 1.00 87.56 111 ALA A CA 1
ATOM 871 C C . ALA A 1 111 ? 18.869 -5.456 -15.462 1.00 87.56 111 ALA A C 1
ATOM 873 O O . ALA A 1 111 ? 19.705 -5.247 -14.574 1.00 87.56 111 ALA A O 1
ATOM 874 N N . PRO A 1 112 ? 19.255 -5.846 -16.693 1.00 86.56 112 PRO A N 1
ATOM 875 C CA . PRO A 1 112 ? 20.651 -6.146 -17.009 1.00 86.56 112 PRO A CA 1
ATOM 876 C C . PRO A 1 112 ? 21.539 -4.902 -16.882 1.00 86.56 112 PRO A C 1
ATOM 878 O O . PRO A 1 112 ? 22.692 -5.002 -16.475 1.00 86.56 112 PRO A O 1
ATOM 881 N N . ILE A 1 113 ? 20.979 -3.722 -17.172 1.00 87.12 113 ILE A N 1
ATOM 882 C CA . ILE A 1 113 ? 21.655 -2.429 -17.051 1.00 87.12 113 ILE A CA 1
ATOM 883 C C . ILE A 1 113 ? 21.537 -1.925 -15.614 1.00 87.12 113 ILE A C 1
ATOM 885 O O . ILE A 1 113 ? 20.435 -1.649 -15.143 1.00 87.12 113 ILE A O 1
ATOM 889 N N . GLU A 1 114 ? 22.682 -1.716 -14.966 1.00 81.50 114 GLU A N 1
ATOM 890 C CA . GLU A 1 114 ? 22.766 -1.289 -13.567 1.00 81.50 114 GLU A CA 1
ATOM 891 C C . GLU A 1 114 ? 21.993 -0.005 -13.265 1.00 81.50 114 GLU A C 1
ATOM 893 O O . GLU A 1 114 ? 21.208 0.047 -12.328 1.00 81.50 114 GLU A O 1
ATOM 898 N N . ALA A 1 115 ? 22.144 1.015 -14.112 1.00 81.00 115 ALA A N 1
ATOM 899 C CA . ALA A 1 115 ? 21.501 2.316 -13.928 1.00 81.00 115 ALA A CA 1
ATOM 900 C C . ALA A 1 115 ? 19.961 2.272 -13.972 1.00 81.00 115 ALA A C 1
ATOM 902 O O . ALA A 1 115 ? 19.308 3.250 -13.618 1.00 81.00 115 ALA A O 1
ATOM 903 N N . LYS A 1 116 ? 19.374 1.166 -14.445 1.00 80.69 116 LYS A N 1
ATOM 904 C CA . LYS A 1 116 ? 17.921 0.951 -14.499 1.00 80.69 116 LYS A CA 1
ATOM 905 C C . LYS A 1 116 ? 17.435 -0.023 -13.424 1.00 80.69 116 LYS A C 1
ATOM 907 O O . LYS A 1 116 ? 16.244 -0.327 -13.390 1.00 80.69 116 LYS A O 1
ATOM 912 N N . ARG A 1 117 ? 18.343 -0.554 -12.603 1.00 85.06 117 ARG A N 1
ATOM 913 C CA . ARG A 1 117 ? 18.042 -1.626 -11.667 1.00 85.06 117 ARG A CA 1
ATOM 914 C C . ARG A 1 117 ? 17.435 -1.085 -10.377 1.00 85.06 117 ARG A C 1
ATOM 916 O O . ARG A 1 117 ? 17.993 -0.187 -9.759 1.00 85.06 117 ARG A O 1
ATOM 923 N N . LEU A 1 118 ? 16.325 -1.676 -9.938 1.00 81.31 118 LEU A N 1
ATOM 924 C CA . LEU A 1 118 ? 15.697 -1.384 -8.641 1.00 81.31 118 LEU A CA 1
ATOM 925 C C . LEU A 1 118 ? 16.252 -2.257 -7.506 1.00 81.31 118 LEU A C 1
ATOM 927 O O . LEU A 1 118 ? 15.502 -2.776 -6.686 1.00 81.31 118 LEU A O 1
ATOM 931 N N . ASP A 1 119 ? 17.571 -2.416 -7.453 1.00 74.94 119 ASP A N 1
ATOM 932 C CA . ASP A 1 119 ? 18.251 -3.134 -6.376 1.00 74.94 119 ASP A CA 1
ATOM 933 C C . ASP A 1 119 ? 19.214 -2.170 -5.671 1.00 74.94 119 ASP A C 1
ATOM 935 O O . ASP A 1 119 ? 20.160 -1.700 -6.309 1.00 74.94 119 ASP A O 1
ATOM 939 N N . PRO A 1 120 ? 18.972 -1.807 -4.398 1.00 69.44 120 PRO A N 1
ATOM 940 C CA . PRO A 1 120 ? 19.851 -0.899 -3.675 1.00 69.44 120 PRO A CA 1
ATOM 941 C C . PRO A 1 120 ? 21.205 -1.578 -3.446 1.00 69.44 120 PRO A C 1
ATOM 943 O O . PRO A 1 120 ? 21.352 -2.446 -2.583 1.00 69.44 120 PRO A O 1
ATOM 946 N N . ARG A 1 121 ? 22.212 -1.182 -4.227 1.00 69.69 121 ARG A N 1
ATOM 947 C CA . ARG A 1 121 ? 23.590 -1.641 -4.056 1.00 69.69 121 ARG A CA 1
ATOM 948 C C . ARG A 1 121 ? 24.393 -0.636 -3.272 1.00 69.69 121 ARG A C 1
ATOM 950 O O . ARG A 1 121 ? 24.406 0.541 -3.608 1.00 69.69 121 ARG A O 1
ATOM 957 N N . PHE A 1 122 ? 25.158 -1.118 -2.300 1.00 56.97 122 PHE A N 1
ATOM 958 C CA . PHE A 1 122 ? 26.128 -0.293 -1.590 1.00 56.97 122 PHE A CA 1
ATOM 959 C C . PHE A 1 122 ? 27.042 0.471 -2.578 1.00 56.97 122 PHE A C 1
ATOM 961 O O . PHE A 1 122 ? 27.570 -0.155 -3.500 1.00 56.97 122 PHE A O 1
ATOM 968 N N . PRO A 1 123 ? 27.260 1.793 -2.412 1.00 59.28 123 PRO A N 1
ATOM 969 C CA . PRO A 1 123 ? 26.799 2.664 -1.319 1.00 59.28 123 PRO A CA 1
ATOM 970 C C . PRO A 1 123 ? 25.427 3.333 -1.557 1.00 59.28 123 PRO A C 1
ATOM 972 O O . PRO A 1 123 ? 24.977 4.120 -0.729 1.00 59.28 123 PRO A O 1
ATOM 975 N N . VAL A 1 124 ? 24.767 3.063 -2.682 1.00 62.31 124 VAL A N 1
ATOM 976 C CA . VAL A 1 124 ? 23.485 3.662 -3.071 1.00 62.31 124 VAL A CA 1
ATOM 977 C C . VAL A 1 124 ? 22.329 2.925 -2.391 1.00 62.31 124 VAL A C 1
ATOM 979 O O . VAL A 1 124 ? 21.925 1.833 -2.783 1.00 62.31 124 VAL A O 1
ATOM 982 N N . SER A 1 125 ? 21.764 3.548 -1.360 1.00 58.41 125 SER A N 1
ATOM 983 C CA . SER A 1 125 ? 20.632 3.003 -0.604 1.00 58.41 125 SER A CA 1
ATOM 984 C C . SER A 1 125 ? 19.265 3.242 -1.256 1.00 58.41 125 SER A C 1
ATOM 986 O O . SER A 1 125 ? 18.272 2.733 -0.751 1.00 58.41 125 SER A O 1
ATOM 988 N N . SER A 1 126 ? 19.185 4.006 -2.353 1.00 62.09 126 SER A N 1
ATOM 989 C CA . SER A 1 126 ? 17.916 4.444 -2.951 1.00 62.09 126 SER A CA 1
ATOM 990 C C . SER A 1 126 ? 17.892 4.301 -4.469 1.00 62.09 126 SER A C 1
ATOM 992 O O . SER A 1 126 ? 18.780 4.823 -5.144 1.00 62.09 126 SER A O 1
ATOM 994 N N . VAL A 1 127 ? 16.845 3.679 -5.010 1.00 76.38 127 VAL A N 1
ATOM 995 C CA . VAL A 1 127 ? 16.733 3.395 -6.453 1.00 76.38 127 VAL A CA 1
ATOM 996 C C . VAL A 1 127 ? 15.395 3.836 -7.045 1.00 76.38 127 VAL A C 1
ATOM 998 O O . VAL A 1 127 ? 15.354 4.279 -8.192 1.00 76.38 127 VAL A O 1
ATOM 1001 N N . PHE A 1 128 ? 14.308 3.798 -6.269 1.00 82.94 128 PHE A N 1
ATOM 1002 C CA . PHE A 1 128 ? 13.009 4.297 -6.707 1.00 82.94 128 PHE A CA 1
ATOM 1003 C C . PHE A 1 128 ? 12.824 5.757 -6.287 1.00 82.94 128 PHE A C 1
ATOM 1005 O O . PHE A 1 128 ? 13.040 6.105 -5.128 1.00 82.94 128 PHE A O 1
ATOM 1012 N N . GLN A 1 129 ? 12.432 6.608 -7.238 1.00 84.31 129 GLN A N 1
ATOM 1013 C CA . GLN A 1 129 ? 12.232 8.038 -7.010 1.00 84.31 129 GLN A CA 1
ATOM 1014 C C . GLN A 1 129 ? 10.750 8.401 -6.876 1.00 84.31 129 GLN A C 1
ATOM 1016 O O . GLN A 1 129 ? 9.919 7.867 -7.611 1.00 84.31 129 GLN A O 1
ATOM 1021 N N . LEU A 1 130 ? 10.429 9.393 -6.037 1.00 86.12 130 LEU A N 1
ATOM 1022 C CA . LEU 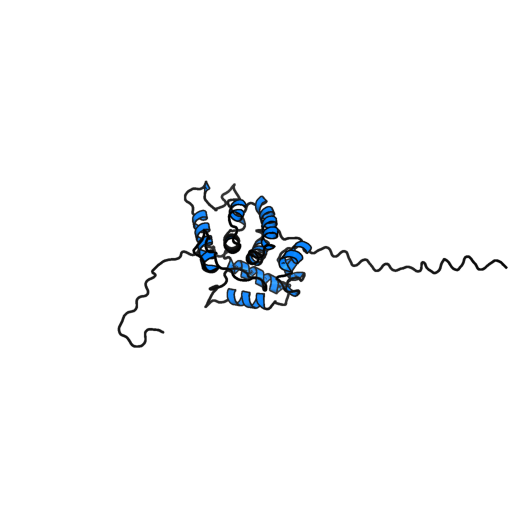A 1 130 ? 9.065 9.910 -5.843 1.00 86.12 130 LEU A CA 1
ATOM 1023 C C . LEU A 1 130 ? 8.374 10.297 -7.157 1.00 86.12 130 LEU A C 1
ATOM 1025 O O . LEU A 1 130 ? 7.199 9.995 -7.349 1.00 86.12 130 LEU A O 1
ATOM 1029 N N . LYS A 1 131 ? 9.124 10.867 -8.107 1.00 85.12 131 LYS A N 1
ATOM 1030 C CA . LYS A 1 131 ? 8.619 11.203 -9.445 1.00 85.12 131 LYS A CA 1
ATOM 1031 C C . LYS A 1 131 ? 7.971 10.004 -10.145 1.00 85.12 131 LYS A C 1
ATOM 1033 O O . LYS A 1 131 ? 6.981 10.169 -10.845 1.00 85.12 131 LYS A O 1
ATOM 1038 N N . GLY A 1 132 ? 8.493 8.793 -9.935 1.00 82.25 132 GLY A N 1
ATOM 1039 C CA . GLY A 1 132 ? 7.914 7.562 -10.476 1.00 82.25 132 GLY A CA 1
ATOM 1040 C C . GLY A 1 132 ? 6.500 7.289 -9.961 1.00 82.25 132 GLY A C 1
ATOM 1041 O O . GLY A 1 132 ? 5.686 6.735 -10.688 1.00 82.25 132 GLY A O 1
ATOM 1042 N N . PHE A 1 133 ? 6.184 7.724 -8.742 1.00 86.31 133 PHE A N 1
ATOM 1043 C CA . PHE A 1 133 ? 4.846 7.631 -8.165 1.00 86.31 133 PHE A CA 1
ATOM 1044 C C . PHE A 1 133 ? 3.910 8.736 -8.686 1.00 86.31 133 PHE A C 1
ATOM 1046 O O . PHE A 1 133 ? 2.737 8.483 -8.964 1.00 86.31 133 PHE A O 1
ATOM 1053 N N . GLU A 1 134 ? 4.431 9.953 -8.861 1.00 88.12 134 GLU A N 1
ATOM 1054 C CA . GLU A 1 134 ? 3.670 11.120 -9.334 1.00 88.12 134 GLU A CA 1
ATOM 1055 C C . GLU A 1 134 ? 3.213 11.012 -10.794 1.00 88.12 134 GLU A C 1
ATOM 1057 O O . GLU A 1 134 ? 2.205 11.616 -11.159 1.00 88.12 134 GLU A O 1
ATOM 1062 N N . LEU A 1 135 ? 3.917 10.227 -11.619 1.00 87.62 135 LEU A N 1
ATOM 1063 C CA . LEU A 1 135 ? 3.561 9.991 -13.025 1.00 87.62 135 LEU A CA 1
ATOM 1064 C C . LEU A 1 135 ? 2.196 9.319 -13.207 1.00 87.62 135 LEU A C 1
ATOM 1066 O O . LEU A 1 135 ? 1.585 9.452 -14.265 1.00 87.62 135 LEU A O 1
ATOM 1070 N N . TYR A 1 136 ? 1.717 8.602 -12.194 1.00 88.75 136 TYR A N 1
ATOM 1071 C CA . TYR A 1 136 ? 0.428 7.928 -12.244 1.00 88.75 136 TYR A CA 1
ATOM 1072 C C . TYR A 1 136 ? -0.612 8.774 -11.532 1.00 88.75 136 TYR A C 1
ATOM 1074 O O . TYR A 1 136 ? -0.371 9.240 -10.422 1.00 88.75 136 TYR A O 1
ATOM 1082 N N . THR A 1 137 ? -1.777 8.958 -12.144 1.00 88.25 137 THR A N 1
ATOM 1083 C CA . THR A 1 137 ? -2.932 9.613 -11.515 1.00 88.25 137 THR A CA 1
ATOM 1084 C C . THR A 1 137 ? -3.883 8.600 -10.889 1.00 88.25 137 THR A C 1
ATOM 1086 O O . THR A 1 137 ? -4.529 8.917 -9.900 1.00 88.25 137 THR A O 1
ATOM 1089 N N . GLU A 1 138 ? -3.936 7.370 -11.401 1.00 91.25 138 GLU A N 1
ATOM 1090 C CA . GLU A 1 138 ? -4.839 6.326 -10.913 1.00 91.25 138 GLU A CA 1
ATOM 1091 C C . GLU A 1 138 ? -4.392 5.775 -9.549 1.00 91.25 138 GLU A C 1
ATOM 1093 O O . GLU A 1 138 ? -3.301 5.210 -9.410 1.00 91.25 138 GLU A O 1
ATOM 1098 N N . GLY A 1 139 ? -5.272 5.873 -8.545 1.00 92.50 139 GLY A N 1
ATOM 1099 C CA . GLY A 1 139 ? -5.015 5.362 -7.196 1.00 92.50 139 GLY A CA 1
ATOM 1100 C C . GLY A 1 139 ? -4.729 3.860 -7.166 1.00 92.50 139 GLY A C 1
ATOM 1101 O O . GLY A 1 139 ? -3.920 3.403 -6.365 1.00 92.50 139 GLY A O 1
ATOM 1102 N N . LEU A 1 140 ? -5.317 3.093 -8.089 1.00 94.44 140 LEU A N 1
ATOM 1103 C CA . LEU A 1 140 ? -5.108 1.649 -8.179 1.00 94.44 140 LEU A CA 1
ATOM 1104 C C . LEU A 1 140 ? -3.664 1.277 -8.558 1.00 94.44 140 LEU A C 1
ATOM 1106 O O . LEU A 1 140 ? -3.070 0.387 -7.950 1.00 94.44 140 LEU A O 1
ATOM 1110 N N . ILE A 1 141 ? -3.070 1.984 -9.526 1.00 94.19 141 ILE A N 1
ATOM 1111 C CA . ILE A 1 141 ? -1.670 1.763 -9.926 1.00 94.19 141 ILE A CA 1
ATOM 1112 C C . ILE A 1 141 ? -0.741 2.143 -8.774 1.00 94.19 141 ILE A C 1
ATOM 1114 O O . ILE A 1 141 ? 0.179 1.399 -8.434 1.00 94.19 141 ILE A O 1
ATOM 1118 N N . ARG A 1 142 ? -1.014 3.284 -8.138 1.00 94.06 142 ARG A N 1
ATOM 1119 C CA . ARG A 1 142 ? -0.271 3.764 -6.971 1.00 94.06 142 ARG A CA 1
ATOM 1120 C C . ARG A 1 142 ? -0.334 2.785 -5.794 1.00 94.06 142 ARG A C 1
ATOM 1122 O O . ARG A 1 142 ? 0.699 2.527 -5.181 1.00 94.06 142 ARG A O 1
ATOM 1129 N N . ALA A 1 143 ? -1.496 2.189 -5.525 1.00 95.19 143 ALA A N 1
ATOM 1130 C CA . ALA A 1 143 ? -1.645 1.135 -4.523 1.00 95.19 143 ALA A CA 1
ATOM 1131 C C . ALA A 1 143 ? -0.784 -0.082 -4.892 1.00 95.19 143 ALA A C 1
ATOM 1133 O O . ALA A 1 143 ? -0.028 -0.581 -4.061 1.00 95.19 143 ALA A O 1
ATOM 1134 N N . GLY A 1 144 ? -0.810 -0.493 -6.167 1.00 94.75 144 GLY A N 1
ATOM 1135 C CA . GLY A 1 144 ? 0.068 -1.533 -6.709 1.00 94.75 144 GLY A CA 1
ATOM 1136 C C . GLY A 1 144 ? 1.552 -1.251 -6.468 1.00 94.75 144 GLY A C 1
ATOM 1137 O O . GLY A 1 144 ? 2.285 -2.127 -6.007 1.00 94.75 144 GLY A O 1
ATOM 1138 N N . LEU A 1 145 ? 2.000 -0.019 -6.719 1.00 93.44 145 LEU A N 1
ATOM 1139 C CA . LEU A 1 145 ? 3.382 0.398 -6.475 1.00 93.44 145 LEU A CA 1
ATOM 1140 C C . LEU A 1 145 ? 3.731 0.320 -4.985 1.00 93.44 145 LEU A C 1
ATOM 1142 O O . LEU A 1 145 ? 4.729 -0.293 -4.621 1.00 93.44 145 LEU A O 1
ATOM 1146 N N . MET A 1 146 ? 2.890 0.863 -4.104 1.00 92.69 146 MET A N 1
ATOM 1147 C CA . MET A 1 146 ? 3.129 0.819 -2.655 1.00 92.69 146 MET A CA 1
ATOM 1148 C C . MET A 1 146 ? 3.158 -0.599 -2.082 1.00 92.69 146 MET A C 1
ATOM 1150 O O . MET A 1 146 ? 3.926 -0.892 -1.157 1.00 92.69 146 MET A O 1
ATOM 1154 N N . ARG A 1 147 ? 2.330 -1.485 -2.634 1.00 94.06 147 ARG A N 1
ATOM 1155 C CA . ARG A 1 147 ? 2.277 -2.891 -2.240 1.00 94.06 147 ARG A CA 1
ATOM 1156 C C . ARG A 1 147 ? 3.563 -3.627 -2.611 1.00 94.06 147 ARG A C 1
ATOM 1158 O O . ARG A 1 147 ? 4.006 -4.500 -1.868 1.00 94.06 147 ARG A O 1
ATOM 1165 N N . THR A 1 148 ? 4.146 -3.284 -3.760 1.00 91.50 148 THR A N 1
ATOM 1166 C CA . THR A 1 148 ? 5.217 -4.057 -4.407 1.00 91.50 148 THR A CA 1
ATOM 1167 C C . THR A 1 148 ? 6.619 -3.515 -4.165 1.00 91.50 148 THR A C 1
ATOM 1169 O O . THR A 1 148 ? 7.561 -4.311 -4.154 1.00 91.50 148 THR A O 1
ATOM 1172 N N . ILE A 1 149 ? 6.773 -2.203 -3.970 1.00 88.56 149 ILE A N 1
ATOM 1173 C CA . ILE A 1 149 ? 8.058 -1.570 -3.662 1.00 88.56 149 ILE A CA 1
ATOM 1174 C C . ILE A 1 149 ? 8.481 -1.941 -2.236 1.00 88.56 149 ILE A C 1
ATOM 1176 O O . ILE A 1 149 ? 7.706 -1.827 -1.281 1.00 88.56 149 ILE A O 1
ATOM 1180 N N . LYS A 1 150 ? 9.735 -2.369 -2.078 1.00 85.44 150 LYS A N 1
ATOM 1181 C CA . LYS A 1 150 ? 10.321 -2.681 -0.770 1.00 85.44 150 LYS A CA 1
ATOM 1182 C C . LYS A 1 150 ? 10.690 -1.385 -0.038 1.00 85.44 150 LYS A C 1
ATOM 1184 O O . LYS A 1 150 ? 11.171 -0.452 -0.676 1.00 85.44 150 LYS A O 1
ATOM 1189 N N . PRO A 1 151 ? 10.587 -1.318 1.302 1.00 81.75 151 PRO A N 1
ATOM 1190 C CA . PRO A 1 151 ? 10.963 -0.119 2.060 1.00 81.75 151 PRO A CA 1
ATOM 1191 C C . PRO A 1 151 ? 12.375 0.403 1.748 1.00 81.75 151 PRO A C 1
ATOM 1193 O O . PRO A 1 151 ? 12.571 1.607 1.632 1.00 81.75 151 PRO A O 1
ATOM 1196 N N . ARG A 1 152 ? 13.332 -0.511 1.534 1.00 81.62 152 ARG A N 1
ATOM 1197 C CA . ARG A 1 152 ? 14.730 -0.211 1.171 1.00 81.62 152 ARG A CA 1
ATOM 1198 C C . ARG A 1 152 ? 14.944 0.264 -0.270 1.00 81.62 152 ARG A C 1
ATOM 1200 O O . ARG A 1 152 ? 16.048 0.646 -0.617 1.00 81.62 152 ARG A O 1
ATOM 1207 N N . GLU A 1 153 ? 13.937 0.153 -1.132 1.00 85.00 153 GLU A N 1
ATOM 1208 C CA . GLU A 1 153 ? 14.012 0.650 -2.513 1.00 85.00 153 GLU A CA 1
ATOM 1209 C C . GLU A 1 153 ? 13.713 2.161 -2.568 1.00 85.00 153 GLU A C 1
ATOM 1211 O O . GLU A 1 153 ? 14.108 2.829 -3.527 1.00 85.00 153 GLU A O 1
ATOM 1216 N N . TRP A 1 154 ? 13.087 2.707 -1.515 1.00 82.44 154 TRP A N 1
ATOM 1217 C CA . TRP A 1 154 ? 12.901 4.141 -1.298 1.00 82.44 154 TRP A CA 1
ATOM 1218 C C . TRP A 1 154 ? 14.141 4.778 -0.674 1.00 82.44 154 TRP A C 1
ATOM 1220 O O . TRP A 1 154 ? 14.731 4.232 0.256 1.00 82.44 154 TRP A O 1
ATOM 1230 N N . GLY A 1 155 ? 14.489 5.986 -1.117 1.00 75.50 155 GLY A N 1
ATOM 1231 C CA . GLY A 1 155 ? 15.474 6.796 -0.399 1.00 75.50 155 GLY A CA 1
ATOM 1232 C C . GLY A 1 155 ? 14.924 7.334 0.914 1.00 75.50 155 GLY A C 1
ATOM 1233 O O . GLY A 1 155 ? 13.776 7.762 0.972 1.00 75.50 155 GLY A O 1
ATOM 1234 N N . GLU A 1 156 ? 15.751 7.364 1.960 1.00 75.06 156 GLU A N 1
ATOM 1235 C CA . GLU A 1 156 ? 15.360 7.850 3.293 1.00 75.06 156 GLU A CA 1
ATOM 1236 C C . GLU A 1 156 ? 14.799 9.285 3.251 1.00 75.06 156 GLU A C 1
ATOM 1238 O O . GLU A 1 156 ? 13.777 9.581 3.873 1.00 75.06 156 GLU A O 1
ATOM 1243 N N . SER A 1 157 ? 15.406 10.164 2.443 1.00 78.12 157 SER A N 1
ATOM 1244 C CA . SER A 1 157 ? 14.892 11.519 2.195 1.00 78.12 157 SER A CA 1
ATOM 1245 C C . SER A 1 157 ? 13.499 11.505 1.561 1.00 78.12 157 SER A C 1
ATOM 1247 O O . SER A 1 157 ? 12.634 12.297 1.933 1.00 78.12 157 SER A O 1
ATOM 1249 N N . GLN A 1 158 ? 13.248 10.551 0.667 1.00 83.06 158 GLN A N 1
ATOM 1250 C CA . GLN A 1 158 ? 11.985 10.428 -0.047 1.00 83.06 158 GLN A CA 1
ATOM 1251 C C . GLN A 1 158 ? 10.880 9.785 0.782 1.00 83.06 158 GLN A C 1
ATOM 1253 O O . GLN A 1 158 ? 9.718 10.037 0.500 1.00 83.06 158 GLN A O 1
ATOM 1258 N N . GLN A 1 159 ? 11.187 9.006 1.822 1.00 81.25 159 GLN A N 1
ATOM 1259 C CA . GLN A 1 159 ? 10.151 8.427 2.689 1.00 81.25 159 GLN A CA 1
ATOM 1260 C C . GLN A 1 159 ? 9.315 9.513 3.387 1.00 81.25 159 GLN A C 1
ATOM 1262 O O . GLN A 1 159 ? 8.100 9.368 3.553 1.00 81.25 159 GLN A O 1
ATOM 1267 N N . LYS A 1 160 ? 9.946 10.638 3.760 1.00 81.69 160 LYS A N 1
ATOM 1268 C CA . LYS A 1 160 ? 9.246 11.810 4.319 1.00 81.69 160 LYS A CA 1
ATOM 1269 C C . LYS A 1 160 ? 8.355 12.472 3.272 1.00 81.69 160 LYS A C 1
ATOM 1271 O O . LYS A 1 160 ? 7.179 12.719 3.536 1.00 81.69 160 LYS A O 1
ATOM 1276 N N . GLU A 1 161 ? 8.903 12.726 2.088 1.00 87.50 161 GLU A N 1
ATOM 1277 C CA . GLU A 1 161 ? 8.185 13.365 0.981 1.00 87.50 161 GLU A CA 1
ATOM 1278 C C . GLU A 1 161 ? 7.028 12.498 0.472 1.00 87.50 161 GLU A C 1
ATOM 1280 O O . GLU A 1 161 ? 5.930 13.005 0.247 1.00 87.50 161 GLU A O 1
ATOM 1285 N N . LEU A 1 162 ? 7.228 11.181 0.395 1.00 86.38 162 LEU A N 1
ATOM 1286 C CA . LEU A 1 162 ? 6.201 10.198 0.070 1.00 86.38 162 LEU A CA 1
ATOM 1287 C C . LEU A 1 162 ? 5.054 10.264 1.077 1.00 86.38 162 LEU A C 1
ATOM 1289 O O . LEU A 1 162 ? 3.896 10.296 0.678 1.00 86.38 162 LEU A O 1
ATOM 1293 N N . GLY A 1 163 ? 5.353 10.363 2.375 1.00 85.12 163 GLY A N 1
ATOM 1294 C CA . GLY A 1 163 ? 4.327 10.561 3.396 1.00 85.12 163 GLY A CA 1
ATOM 1295 C C . GLY A 1 163 ? 3.509 11.836 3.185 1.00 85.12 163 GLY A C 1
ATOM 1296 O O . GLY A 1 163 ? 2.285 11.806 3.313 1.00 85.12 163 GLY A O 1
ATOM 1297 N N . VAL A 1 164 ? 4.154 12.950 2.828 1.00 88.81 164 VAL A N 1
ATOM 1298 C CA . VAL A 1 164 ? 3.464 14.215 2.513 1.00 88.81 164 VAL A CA 1
ATOM 1299 C C . VAL A 1 164 ? 2.588 14.067 1.268 1.00 88.81 164 VAL A C 1
ATOM 1301 O O . VAL A 1 164 ? 1.416 14.454 1.293 1.00 88.81 164 VAL A O 1
ATOM 1304 N N . LEU A 1 165 ? 3.127 13.468 0.204 1.00 89.56 165 LEU A N 1
ATOM 1305 C CA . LEU A 1 165 ? 2.408 13.237 -1.043 1.00 89.56 165 LEU A CA 1
ATOM 1306 C C . LEU A 1 165 ? 1.190 12.337 -0.818 1.00 89.56 165 LEU A C 1
ATOM 1308 O O . LEU A 1 165 ? 0.081 12.713 -1.182 1.00 89.56 165 LEU A O 1
ATOM 1312 N N . LEU A 1 166 ? 1.359 11.190 -0.160 1.00 87.75 166 LEU A N 1
ATOM 1313 C CA . LEU A 1 166 ? 0.271 10.249 0.099 1.00 87.75 166 LEU A CA 1
ATOM 1314 C C . LEU A 1 166 ? -0.836 10.880 0.942 1.00 87.75 166 LEU A C 1
ATOM 1316 O O . LEU A 1 166 ? -2.006 10.736 0.600 1.00 87.75 166 LEU A O 1
ATOM 1320 N N . LYS A 1 167 ? -0.496 11.653 1.981 1.00 86.31 167 LYS A N 1
ATOM 1321 C CA . LYS A 1 167 ? -1.488 12.390 2.787 1.00 86.31 167 LYS A CA 1
ATOM 1322 C C . LYS A 1 167 ? -2.281 13.404 1.961 1.00 86.31 167 LYS A C 1
ATOM 1324 O O . LYS A 1 167 ? -3.453 13.642 2.252 1.00 86.31 167 LYS A O 1
ATOM 1329 N N . LYS A 1 168 ? -1.655 14.028 0.959 1.00 90.88 168 LYS A N 1
ATOM 1330 C CA . LYS A 1 168 ? -2.330 14.937 0.022 1.00 90.88 168 LYS A CA 1
ATOM 1331 C C . LYS A 1 168 ? -3.229 14.163 -0.941 1.00 90.88 168 LYS A C 1
ATOM 1333 O O . LYS A 1 168 ? -4.378 14.546 -1.134 1.00 90.88 168 LYS A O 1
ATOM 1338 N N . GLU A 1 169 ? -2.713 13.095 -1.540 1.00 91.12 169 GLU A N 1
ATOM 1339 C CA . GLU A 1 169 ? -3.412 12.339 -2.577 1.00 91.12 169 GLU A CA 1
ATOM 1340 C C . GLU A 1 169 ? -4.585 11.533 -2.011 1.00 91.12 169 GLU A C 1
ATOM 1342 O O . GLU A 1 169 ? -5.654 11.567 -2.604 1.00 91.12 169 GLU A O 1
ATOM 1347 N N . CYS A 1 170 ? -4.453 10.924 -0.828 1.00 90.56 170 CYS A N 1
ATOM 1348 C CA . CYS A 1 170 ? -5.521 10.150 -0.179 1.00 90.56 170 CYS A CA 1
ATOM 1349 C C . CYS A 1 170 ? -6.788 10.969 0.131 1.00 90.56 170 CYS A C 1
ATOM 1351 O O . CYS A 1 170 ? -7.843 10.388 0.352 1.00 90.56 170 CYS A O 1
ATOM 1353 N N . LYS A 1 171 ? -6.710 12.308 0.138 1.00 88.81 171 LYS A N 1
ATOM 1354 C CA . LYS A 1 171 ? -7.879 13.191 0.305 1.00 88.81 171 LYS A CA 1
ATOM 1355 C C . LYS A 1 171 ? -8.723 13.316 -0.965 1.00 88.81 171 LYS A C 1
ATOM 1357 O O . LYS A 1 171 ? -9.792 13.921 -0.925 1.00 88.81 171 LYS A O 1
ATOM 1362 N N . LYS A 1 172 ? -8.237 12.813 -2.102 1.00 90.62 172 LYS A N 1
ATOM 1363 C CA . LYS A 1 172 ? -8.964 12.850 -3.371 1.00 90.62 172 LYS A CA 1
ATOM 1364 C C . LYS A 1 172 ? -9.950 11.673 -3.449 1.00 90.62 172 LYS A C 1
ATOM 1366 O O . LYS A 1 172 ? -9.596 10.568 -3.032 1.00 90.62 172 LYS A O 1
ATOM 1371 N N . PRO A 1 173 ? -11.156 11.867 -4.016 1.00 82.56 173 PRO A N 1
ATOM 1372 C CA . PRO A 1 173 ? -12.213 10.844 -4.024 1.00 82.56 173 PRO A CA 1
ATOM 1373 C C . PRO A 1 173 ? -11.826 9.497 -4.663 1.00 82.56 173 PRO A C 1
ATOM 1375 O O . PRO A 1 173 ? -12.335 8.441 -4.292 1.00 82.56 173 PRO A O 1
ATOM 1378 N N . ASP A 1 174 ? -10.918 9.515 -5.633 1.00 85.38 174 ASP A N 1
ATOM 1379 C CA . ASP A 1 174 ? -10.474 8.355 -6.409 1.00 85.38 174 ASP A CA 1
ATOM 1380 C C . ASP A 1 174 ? -9.252 7.638 -5.802 1.00 85.38 174 ASP A C 1
ATOM 1382 O O . ASP A 1 174 ? -8.826 6.601 -6.310 1.00 85.38 174 ASP A O 1
ATOM 1386 N N . GLN A 1 175 ? -8.708 8.156 -4.698 1.00 92.56 175 GLN A N 1
ATOM 1387 C CA . GLN A 1 175 ? -7.457 7.686 -4.094 1.00 92.56 175 GLN A CA 1
ATOM 1388 C C . GLN A 1 175 ? -7.657 6.951 -2.761 1.00 92.56 175 GLN A C 1
ATOM 1390 O O . GLN A 1 175 ? -6.676 6.548 -2.142 1.00 92.56 175 GLN A O 1
ATOM 1395 N N . ALA A 1 176 ? -8.899 6.726 -2.318 1.00 92.38 176 ALA A N 1
ATOM 1396 C CA . ALA A 1 176 ? -9.200 6.072 -1.036 1.00 92.38 176 ALA A CA 1
ATOM 1397 C C . ALA A 1 176 ? -8.604 4.651 -0.900 1.00 92.38 176 ALA A C 1
ATOM 1399 O O . ALA A 1 176 ? -8.360 4.182 0.212 1.00 92.38 176 ALA A O 1
ATOM 1400 N N . ILE A 1 177 ? -8.310 3.983 -2.023 1.00 93.75 177 ILE A N 1
ATOM 1401 C CA . ILE A 1 177 ? -7.604 2.691 -2.068 1.00 93.75 177 ILE A CA 1
ATOM 1402 C C . ILE A 1 177 ? -6.170 2.768 -1.512 1.00 93.75 177 ILE A C 1
ATOM 1404 O O . ILE A 1 177 ? -5.627 1.769 -1.051 1.00 93.75 177 ILE A O 1
ATOM 1408 N N . LEU A 1 178 ? -5.558 3.958 -1.501 1.00 94.69 178 LEU A N 1
ATOM 1409 C CA . LEU A 1 178 ? -4.214 4.170 -0.963 1.00 94.69 178 LEU A CA 1
ATOM 1410 C C . LEU A 1 178 ? -4.162 4.152 0.562 1.00 94.69 178 LEU A C 1
ATOM 1412 O O . LEU A 1 178 ? -3.081 3.976 1.114 1.00 94.69 178 LEU A O 1
ATOM 1416 N N . LEU A 1 179 ? -5.291 4.334 1.252 1.00 94.50 179 LEU A N 1
ATOM 1417 C CA . LEU A 1 179 ? -5.302 4.466 2.709 1.00 94.50 179 LEU A CA 1
ATOM 1418 C C . LEU A 1 179 ? -4.766 3.208 3.402 1.00 94.50 179 LEU A C 1
ATOM 1420 O O . LEU A 1 179 ? -3.914 3.316 4.283 1.00 94.50 179 LEU A O 1
ATOM 1424 N N . GLY A 1 180 ? -5.195 2.015 2.987 1.00 94.44 180 GLY A N 1
ATOM 1425 C CA . GLY A 1 180 ? -4.694 0.783 3.601 1.00 94.44 180 GLY A CA 1
ATOM 1426 C C . GLY A 1 180 ? -3.236 0.507 3.255 1.00 94.44 180 GLY A C 1
ATOM 1427 O O . GLY A 1 180 ? -2.458 0.104 4.117 1.00 94.44 180 GLY A O 1
ATOM 1428 N N . GLU A 1 181 ? -2.816 0.824 2.032 1.00 94.56 181 GLU A N 1
ATOM 1429 C CA . GLU A 1 181 ? -1.407 0.715 1.649 1.00 94.56 181 GLU A CA 1
ATOM 1430 C C . GLU A 1 181 ? -0.527 1.728 2.399 1.00 94.56 181 GLU A C 1
ATOM 1432 O O . GLU A 1 181 ? 0.620 1.425 2.742 1.00 94.56 181 GLU A O 1
ATOM 1437 N N . LEU A 1 182 ? -1.056 2.912 2.725 1.00 93.25 182 LEU A N 1
ATOM 1438 C CA . LEU A 1 182 ? -0.398 3.884 3.595 1.00 93.25 182 LEU A CA 1
ATOM 1439 C C . LEU A 1 182 ? -0.251 3.346 5.022 1.00 93.25 182 LEU A C 1
ATOM 1441 O O . LEU A 1 182 ? 0.851 3.437 5.560 1.00 93.25 182 LEU A O 1
ATOM 1445 N N . LEU A 1 183 ? -1.286 2.725 5.603 1.00 92.62 183 LEU A N 1
ATOM 1446 C CA . LEU A 1 183 ? -1.185 2.064 6.917 1.00 92.62 183 LEU A CA 1
ATOM 1447 C C . LEU A 1 183 ? -0.087 0.996 6.923 1.00 92.62 183 LEU A C 1
ATOM 1449 O O . LEU A 1 183 ? 0.788 0.997 7.790 1.00 92.62 183 LEU A O 1
ATOM 1453 N N . LEU A 1 184 ? -0.075 0.135 5.904 1.00 93.06 184 LEU A N 1
ATOM 1454 C CA . LEU A 1 184 ? 0.952 -0.894 5.744 1.00 93.06 184 LEU A CA 1
ATOM 1455 C C . LEU A 1 184 ? 2.345 -0.303 5.553 1.00 93.06 184 LEU A C 1
ATOM 1457 O O . LEU A 1 184 ? 3.336 -0.874 6.004 1.00 93.06 184 LEU A O 1
ATOM 1461 N N . SER A 1 185 ? 2.458 0.828 4.866 1.00 90.75 185 SER A N 1
ATOM 1462 C CA . SER A 1 185 ? 3.751 1.472 4.631 1.00 90.75 185 SER A CA 1
ATOM 1463 C C . SER A 1 185 ? 4.277 2.175 5.880 1.00 90.75 185 SER A C 1
ATOM 1465 O O . SER A 1 185 ? 5.484 2.141 6.109 1.00 90.75 185 SER A O 1
ATOM 1467 N N . ILE A 1 186 ? 3.395 2.727 6.717 1.00 89.69 186 ILE A N 1
ATOM 1468 C CA . ILE A 1 186 ? 3.746 3.232 8.050 1.00 89.69 186 ILE A CA 1
ATOM 1469 C C . ILE A 1 186 ? 4.270 2.084 8.921 1.00 89.69 186 ILE A C 1
ATOM 1471 O O . ILE A 1 186 ? 5.388 2.160 9.429 1.00 89.69 186 ILE A O 1
ATOM 1475 N N . TRP A 1 187 ? 3.526 0.976 9.009 1.00 89.81 187 TRP A N 1
ATOM 1476 C CA . TRP A 1 187 ? 3.925 -0.197 9.796 1.00 89.81 187 TRP A CA 1
ATOM 1477 C C . TRP A 1 187 ? 5.269 -0.791 9.354 1.00 89.81 187 TRP A C 1
ATOM 1479 O O . TRP A 1 187 ? 6.148 -1.059 10.171 1.00 89.81 187 TRP A O 1
ATOM 1489 N N . ARG A 1 188 ? 5.479 -0.923 8.039 1.00 88.19 188 ARG A N 1
ATOM 1490 C CA . ARG A 1 188 ? 6.736 -1.420 7.451 1.00 88.19 188 ARG A CA 1
ATOM 1491 C C . ARG A 1 188 ? 7.895 -0.417 7.541 1.00 88.19 188 ARG A C 1
ATOM 1493 O O . ARG A 1 188 ? 8.959 -0.691 6.988 1.00 88.19 188 ARG A O 1
ATOM 1500 N N . ARG A 1 189 ? 7.702 0.737 8.195 1.00 83.56 189 ARG A N 1
ATOM 1501 C CA . ARG A 1 189 ? 8.670 1.845 8.293 1.00 83.56 189 ARG A CA 1
ATOM 1502 C C . ARG A 1 189 ? 9.123 2.385 6.931 1.00 83.56 189 ARG A C 1
ATOM 1504 O O . ARG A 1 189 ? 10.228 2.896 6.799 1.00 83.56 189 ARG A O 1
ATOM 1511 N N . GLY A 1 190 ? 8.278 2.252 5.911 1.00 75.00 190 GLY A N 1
ATOM 1512 C CA . GLY A 1 190 ? 8.497 2.850 4.593 1.00 75.00 190 GLY A CA 1
ATOM 1513 C C . GLY A 1 190 ? 8.028 4.305 4.516 1.00 75.00 190 GLY A C 1
ATOM 1514 O O . GLY A 1 190 ? 8.464 5.042 3.639 1.00 75.00 190 GLY A O 1
ATOM 1515 N N . VAL A 1 191 ? 7.143 4.724 5.426 1.00 81.88 191 VAL A N 1
ATOM 1516 C CA . VAL A 1 191 ? 6.641 6.098 5.545 1.00 81.88 191 VAL A CA 1
ATOM 1517 C C . VAL A 1 191 ? 6.604 6.484 7.020 1.00 81.88 191 VAL A C 1
ATOM 1519 O O . VAL A 1 191 ? 6.234 5.676 7.867 1.00 81.88 191 VAL A O 1
ATOM 1522 N N . PHE A 1 192 ? 6.961 7.729 7.338 1.00 83.50 192 PHE A N 1
ATOM 1523 C CA . PHE A 1 192 ? 6.866 8.225 8.710 1.00 83.50 192 PHE A CA 1
ATOM 1524 C C . PHE A 1 192 ? 5.401 8.331 9.164 1.00 83.50 192 PHE A C 1
ATOM 1526 O O . PHE A 1 192 ? 4.576 8.885 8.420 1.00 83.50 192 PHE A O 1
ATOM 1533 N N . PRO A 1 193 ? 5.069 7.862 10.382 1.00 85.75 193 PRO A N 1
ATOM 1534 C CA . PRO A 1 193 ? 3.719 7.989 10.905 1.00 85.75 193 PRO A CA 1
ATOM 1535 C C . PRO A 1 193 ? 3.315 9.473 10.983 1.00 85.75 193 PRO A C 1
ATOM 1537 O O . PRO A 1 193 ? 4.145 10.333 11.298 1.00 85.75 193 PRO A O 1
ATOM 1540 N N . PRO A 1 194 ? 2.061 9.821 10.647 1.00 86.50 194 PRO A N 1
ATOM 1541 C CA . PRO A 1 194 ? 1.516 11.137 10.970 1.00 86.50 194 PRO A CA 1
ATOM 1542 C C . PRO A 1 194 ? 1.442 11.351 12.488 1.00 86.50 194 PRO A C 1
ATOM 1544 O O . PRO A 1 194 ? 1.474 10.397 13.259 1.00 86.50 194 PRO A O 1
ATOM 1547 N N . ASP A 1 195 ? 1.291 12.605 12.909 1.00 89.19 195 ASP A N 1
ATOM 1548 C CA . ASP A 1 195 ? 0.782 12.912 14.247 1.00 89.19 195 ASP A CA 1
ATOM 1549 C C . ASP A 1 195 ? -0.683 12.447 14.400 1.00 89.19 195 ASP A C 1
ATOM 1551 O O . ASP A 1 195 ? -1.383 12.243 13.403 1.00 89.19 195 ASP A O 1
ATOM 1555 N N . ASP A 1 196 ? -1.156 12.302 15.642 1.00 87.81 196 ASP A N 1
ATOM 1556 C CA . ASP A 1 196 ? -2.513 11.821 15.953 1.00 87.81 196 ASP A CA 1
ATOM 1557 C C . ASP A 1 196 ? -3.617 12.663 15.287 1.00 87.81 196 ASP A C 1
ATOM 1559 O O . ASP A 1 196 ? -4.571 12.113 14.732 1.00 87.81 196 ASP A O 1
ATOM 1563 N N . SER A 1 197 ? -3.471 13.992 15.246 1.00 89.19 197 SER A N 1
ATOM 1564 C CA . SER A 1 197 ? -4.479 14.867 14.633 1.00 89.19 197 SER A CA 1
ATOM 1565 C C . SER A 1 197 ? -4.601 14.627 13.124 1.00 89.19 197 SER A C 1
ATOM 1567 O O . SER A 1 197 ? -5.704 14.458 12.595 1.00 89.19 197 SER A O 1
ATOM 1569 N N . THR A 1 198 ? -3.462 14.516 12.436 1.00 89.31 198 THR A N 1
ATOM 1570 C CA . THR A 1 198 ? -3.393 14.191 11.011 1.00 89.31 198 THR A CA 1
ATOM 1571 C C . THR A 1 198 ? -3.886 12.771 10.747 1.00 89.31 198 THR A C 1
ATOM 1573 O O . THR A 1 198 ? -4.570 12.547 9.747 1.00 89.31 198 THR A O 1
ATOM 1576 N N . PHE A 1 199 ? -3.572 11.816 11.628 1.00 90.81 199 PHE A N 1
ATOM 1577 C CA . PHE A 1 199 ? -4.051 10.440 11.521 1.00 90.81 199 PHE A CA 1
ATOM 1578 C C . PHE A 1 199 ? -5.580 10.390 11.563 1.00 90.81 199 PHE A C 1
ATOM 1580 O O . PHE A 1 199 ? -6.207 9.879 10.635 1.00 90.81 199 PHE A O 1
ATOM 1587 N N . ARG A 1 200 ? -6.190 10.980 12.595 1.00 90.56 200 ARG A N 1
ATOM 1588 C CA . ARG A 1 200 ? -7.650 11.010 12.763 1.00 90.56 200 ARG A CA 1
ATOM 1589 C C . ARG A 1 200 ? -8.343 11.734 11.616 1.00 90.56 200 ARG A C 1
ATOM 1591 O O . ARG A 1 200 ? -9.376 11.266 11.152 1.00 90.56 200 ARG A O 1
ATOM 1598 N N . LEU A 1 201 ? -7.764 12.830 11.123 1.00 91.00 201 LEU A N 1
ATOM 1599 C CA . LEU A 1 201 ? -8.297 13.544 9.963 1.00 91.00 201 LEU A CA 1
ATOM 1600 C C . LEU A 1 201 ? -8.303 12.671 8.700 1.00 91.00 201 LEU A C 1
ATOM 1602 O O . LEU A 1 201 ? -9.235 12.753 7.905 1.00 91.00 201 LEU A O 1
ATOM 1606 N N . LEU A 1 202 ? -7.253 11.873 8.498 1.00 91.00 202 LEU A N 1
ATOM 1607 C CA . LEU A 1 202 ? -7.082 11.076 7.288 1.00 91.00 202 LEU A CA 1
ATOM 1608 C C . LEU A 1 202 ? -7.885 9.770 7.322 1.00 91.00 202 LEU A C 1
ATOM 1610 O O . LEU A 1 202 ? -8.523 9.416 6.336 1.00 91.00 202 LEU A O 1
ATOM 1614 N N . PHE A 1 203 ? -7.841 9.058 8.446 1.00 92.00 203 PHE A N 1
ATOM 1615 C CA . PHE A 1 203 ? -8.401 7.714 8.574 1.00 92.00 203 PHE A CA 1
ATOM 1616 C C . PHE A 1 203 ? -9.751 7.677 9.28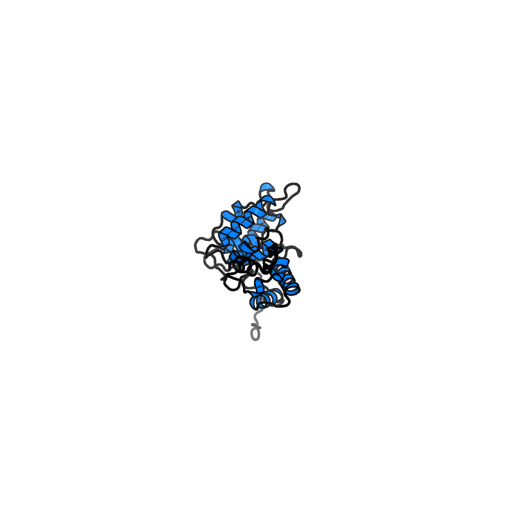4 1.00 92.00 203 PHE A C 1
ATOM 1618 O O . PHE A 1 203 ? -10.512 6.739 9.070 1.00 92.00 203 PHE A O 1
ATOM 1625 N N . GLY A 1 204 ? -10.084 8.689 10.087 1.00 91.38 204 GLY A N 1
ATOM 1626 C CA . GLY A 1 204 ? -11.335 8.739 10.846 1.00 91.38 204 GLY A CA 1
ATOM 1627 C C . GLY A 1 204 ? -12.605 8.571 10.004 1.00 91.38 204 GLY A C 1
ATOM 1628 O O . GLY A 1 204 ? -13.492 7.845 10.437 1.00 91.38 204 GLY A O 1
ATOM 1629 N N . PRO A 1 205 ? -12.702 9.136 8.784 1.00 91.75 205 PRO A N 1
ATOM 1630 C CA . PRO A 1 205 ? -13.855 8.896 7.913 1.00 91.75 205 PRO A CA 1
ATOM 1631 C C . PRO A 1 205 ? -13.980 7.453 7.398 1.00 91.75 205 PRO A C 1
ATOM 1633 O O . PRO A 1 205 ? -15.015 7.099 6.840 1.00 91.75 205 PRO A O 1
ATOM 1636 N N . HIS A 1 206 ? -12.936 6.631 7.536 1.00 91.44 206 HIS A N 1
ATOM 1637 C CA . HIS A 1 206 ? -12.844 5.292 6.948 1.00 91.44 206 HIS A CA 1
ATOM 1638 C C . HIS A 1 206 ? -12.697 4.170 7.981 1.00 91.44 206 HIS A C 1
ATOM 1640 O O . HIS A 1 206 ? -12.814 3.007 7.608 1.00 91.44 206 HIS A O 1
ATOM 1646 N N . LEU A 1 207 ? -12.438 4.504 9.245 1.00 90.62 207 LEU A N 1
ATOM 1647 C CA . LEU A 1 207 ? -12.221 3.574 10.350 1.00 90.62 207 LEU A CA 1
ATOM 1648 C C . LEU A 1 207 ? -13.333 3.700 11.398 1.00 90.62 207 LEU A C 1
ATOM 1650 O O . LEU A 1 207 ? -14.021 4.719 11.471 1.00 90.62 207 LEU A O 1
ATOM 1654 N N . THR A 1 208 ? -13.514 2.669 12.223 1.00 86.62 208 THR A N 1
ATOM 1655 C CA . THR A 1 208 ? -14.445 2.747 13.358 1.00 86.62 208 THR A CA 1
ATOM 1656 C C . THR A 1 208 ? -13.826 3.536 14.518 1.00 86.62 208 THR A C 1
ATOM 1658 O O . THR A 1 208 ? -12.618 3.759 14.566 1.00 86.62 208 THR A O 1
ATOM 1661 N N . ASN A 1 209 ? -14.633 3.940 15.505 1.00 84.19 209 ASN A N 1
ATOM 1662 C CA . ASN A 1 209 ? -14.102 4.585 16.715 1.00 84.19 209 ASN A CA 1
ATOM 1663 C C . ASN A 1 209 ? -13.153 3.668 17.509 1.00 84.19 209 ASN A C 1
ATOM 1665 O O . ASN A 1 209 ? -12.226 4.167 18.144 1.00 84.19 209 ASN A O 1
ATOM 1669 N N . GLU A 1 210 ? -13.373 2.352 17.462 1.00 82.25 210 GLU A N 1
ATOM 1670 C CA . GLU A 1 210 ? -12.516 1.339 18.093 1.00 82.25 210 GLU A CA 1
ATOM 1671 C C . GLU A 1 210 ? -11.132 1.294 17.431 1.00 82.25 210 GLU A C 1
ATOM 1673 O O . GLU A 1 210 ? -10.108 1.265 18.113 1.00 82.25 210 GLU A O 1
ATOM 1678 N N . ASP A 1 211 ? -11.090 1.398 16.101 1.00 82.75 211 ASP A N 1
ATOM 1679 C CA . ASP A 1 211 ? -9.849 1.445 15.321 1.00 82.75 211 ASP A CA 1
ATOM 1680 C C . ASP A 1 211 ? -9.059 2.763 15.549 1.00 82.75 211 ASP A C 1
ATOM 1682 O O . ASP A 1 211 ? -7.900 2.881 15.160 1.00 82.75 211 ASP A O 1
ATOM 1686 N N . LEU A 1 212 ? -9.662 3.779 16.182 1.00 82.31 212 LEU A N 1
ATOM 1687 C CA . LEU A 1 212 ? -9.028 5.068 16.506 1.00 82.31 212 LEU A CA 1
ATOM 1688 C C . LEU A 1 212 ? -8.529 5.158 17.963 1.00 82.31 212 LEU A C 1
ATOM 1690 O O . LEU A 1 212 ? -8.179 6.253 18.436 1.00 82.31 212 LEU A O 1
ATOM 1694 N N . LEU A 1 213 ? -8.535 4.039 18.693 1.00 82.38 213 LEU A N 1
ATOM 1695 C CA . LEU A 1 213 ? -8.070 3.952 20.077 1.00 82.38 213 LEU A CA 1
ATOM 1696 C C . LEU A 1 213 ? -6.536 3.895 20.174 1.00 82.38 213 LEU A C 1
ATOM 1698 O O . LEU A 1 213 ? -5.838 3.484 19.251 1.00 82.38 213 LEU A O 1
ATOM 1702 N N . GLU A 1 214 ? -6.009 4.281 21.341 1.00 81.31 214 GLU A N 1
ATOM 1703 C CA . GLU A 1 214 ? -4.563 4.346 21.617 1.00 81.31 214 GLU A CA 1
ATOM 1704 C C . GLU A 1 214 ? -3.786 3.060 21.283 1.00 81.31 214 GLU A C 1
ATOM 1706 O O . GLU A 1 214 ? -2.718 3.185 20.687 1.00 81.31 214 GLU A O 1
ATOM 1711 N N . PRO A 1 215 ? -4.270 1.835 21.582 1.00 82.19 215 PRO A N 1
ATOM 1712 C CA . PRO A 1 215 ? -3.511 0.629 21.251 1.00 82.19 215 PRO A CA 1
ATOM 1713 C C . PRO A 1 215 ? -3.264 0.471 19.746 1.00 82.19 215 PRO A C 1
ATOM 1715 O O . PRO A 1 215 ? -2.172 0.087 19.333 1.00 82.19 215 PRO A O 1
ATOM 1718 N N . PHE A 1 216 ? -4.242 0.839 18.913 1.00 83.75 216 PHE A N 1
ATOM 1719 C CA . PHE A 1 216 ? -4.107 0.810 17.456 1.00 83.75 216 PHE A CA 1
ATOM 1720 C C . PHE A 1 216 ? -3.034 1.799 16.978 1.00 83.75 216 PHE A C 1
ATOM 1722 O O . PHE A 1 216 ? -2.164 1.467 16.172 1.00 83.75 216 PHE A O 1
ATOM 1729 N N . LEU A 1 217 ? -3.061 3.015 17.527 1.00 86.06 217 LEU A N 1
ATOM 1730 C CA . LEU A 1 217 ? -2.100 4.071 17.209 1.00 86.06 217 LEU A CA 1
ATOM 1731 C C . LEU A 1 217 ? -0.676 3.715 17.653 1.00 86.06 217 LEU A C 1
ATOM 1733 O O . LEU A 1 217 ? 0.277 3.985 16.920 1.00 86.06 217 LEU A O 1
ATOM 1737 N N . GLN A 1 218 ? -0.533 3.062 18.808 1.00 86.56 218 GLN A N 1
ATOM 1738 C CA . GLN A 1 218 ? 0.754 2.593 19.321 1.00 86.56 218 GLN A CA 1
ATOM 1739 C C . GLN A 1 218 ? 1.396 1.553 18.406 1.00 86.56 218 GLN A C 1
ATOM 1741 O O . GLN A 1 218 ? 2.590 1.665 18.125 1.00 86.56 218 GLN A O 1
ATOM 1746 N N . VAL A 1 219 ? 0.618 0.595 17.885 1.00 87.06 219 VAL A N 1
ATOM 1747 C CA . VAL A 1 219 ? 1.125 -0.374 16.898 1.00 87.06 219 VAL A CA 1
ATOM 1748 C C . VAL A 1 219 ? 1.657 0.356 15.667 1.00 87.06 219 VAL A C 1
ATOM 1750 O O . VAL A 1 219 ? 2.744 0.061 15.186 1.00 87.06 219 VAL A O 1
ATOM 1753 N N . LEU A 1 220 ? 0.962 1.388 15.197 1.00 86.25 220 LEU A N 1
ATOM 1754 C CA . LEU A 1 220 ? 1.416 2.178 14.051 1.00 86.25 220 LEU A CA 1
ATOM 1755 C C . LEU A 1 220 ? 2.552 3.163 14.374 1.00 86.25 220 LEU A C 1
ATOM 1757 O O . LEU A 1 220 ? 3.011 3.874 13.478 1.00 86.25 220 LEU A O 1
ATOM 1761 N N . GLY A 1 221 ? 3.009 3.228 15.628 1.00 86.19 221 GLY A N 1
ATOM 1762 C CA . GLY A 1 221 ? 4.020 4.185 16.072 1.00 86.19 221 GLY A CA 1
ATOM 1763 C C . GLY A 1 221 ? 3.569 5.643 15.942 1.00 86.19 221 GLY A C 1
ATOM 1764 O O . GLY A 1 221 ? 4.412 6.535 15.835 1.00 86.19 221 GLY A O 1
ATOM 1765 N N . VAL A 1 222 ? 2.256 5.894 15.913 1.00 83.69 222 VAL A N 1
ATOM 1766 C CA . VAL A 1 222 ? 1.694 7.247 15.896 1.00 83.69 222 VAL A CA 1
ATOM 1767 C C . VAL A 1 222 ? 1.934 7.860 17.278 1.00 83.69 222 VAL A C 1
ATOM 1769 O O . VAL A 1 222 ? 1.498 7.282 18.277 1.00 83.69 222 VAL A O 1
ATOM 1772 N N . PRO A 1 223 ? 2.642 9.001 17.379 1.00 78.94 223 PRO A N 1
ATOM 1773 C CA . PRO A 1 223 ? 2.906 9.623 18.666 1.00 78.94 223 PRO A CA 1
ATOM 1774 C C . PRO A 1 223 ? 1.586 9.969 19.349 1.00 78.94 223 PRO A C 1
ATOM 1776 O O . PRO A 1 223 ? 0.787 10.728 18.793 1.00 78.94 223 PRO A O 1
ATOM 1779 N N . ALA A 1 224 ? 1.369 9.440 20.555 1.00 73.38 224 ALA A N 1
ATOM 1780 C CA . ALA A 1 224 ? 0.238 9.851 21.368 1.00 73.38 224 ALA A CA 1
ATOM 1781 C C . ALA A 1 224 ? 0.310 11.370 21.544 1.00 73.38 224 ALA A C 1
ATOM 1783 O O . ALA A 1 224 ? 1.363 11.914 21.905 1.00 73.38 224 ALA A O 1
ATOM 1784 N N . HIS A 1 225 ? -0.805 12.067 21.315 1.00 65.50 225 HIS A N 1
ATOM 1785 C CA . HIS A 1 225 ? -0.910 13.432 21.799 1.00 65.50 225 HIS A CA 1
ATOM 1786 C C . HIS A 1 225 ? -0.583 13.366 23.291 1.00 65.50 225 HIS A C 1
ATOM 1788 O O . HIS A 1 225 ? -1.237 12.628 24.031 1.00 65.50 225 HIS A O 1
ATOM 1794 N N . HIS A 1 226 ? 0.429 14.112 23.751 1.00 53.56 226 HIS A N 1
ATOM 1795 C CA . HIS A 1 226 ? 0.506 14.450 25.162 1.00 53.56 226 HIS A CA 1
ATOM 1796 C C . HIS A 1 226 ? -0.845 15.073 25.486 1.00 53.56 226 HIS A C 1
ATOM 1798 O O . HIS A 1 226 ? -1.078 16.243 25.175 1.00 53.56 226 HIS A O 1
ATOM 1804 N N . ARG A 1 227 ? -1.770 14.281 26.045 1.00 48.97 227 ARG A N 1
ATOM 1805 C CA . ARG A 1 227 ? -2.936 14.823 26.713 1.00 48.97 227 ARG A CA 1
ATOM 1806 C C . ARG A 1 227 ? -2.303 15.723 27.747 1.00 48.97 227 ARG A C 1
ATOM 1808 O O . ARG A 1 227 ? -1.714 15.226 28.708 1.00 48.97 227 ARG A O 1
ATOM 1815 N N . GLN A 1 228 ? -2.336 17.036 27.508 1.00 46.38 228 GLN A N 1
ATOM 1816 C CA . GLN A 1 228 ? -2.146 17.963 28.603 1.00 46.38 228 GLN A CA 1
ATOM 1817 C C . GLN A 1 228 ? -3.060 17.414 29.694 1.00 46.38 228 GLN A C 1
ATOM 1819 O O . GLN A 1 228 ? -4.233 17.145 29.393 1.00 46.38 228 GLN A O 1
ATOM 1824 N N . PRO A 1 229 ? -2.522 17.105 30.888 1.00 41.06 229 PRO A N 1
ATOM 1825 C CA . PRO A 1 229 ? -3.361 16.613 31.962 1.00 41.06 229 PRO A CA 1
ATOM 1826 C C . PRO A 1 229 ? -4.560 17.557 32.022 1.00 41.06 229 PRO A C 1
ATOM 1828 O O . PRO A 1 229 ? -4.340 18.770 31.890 1.00 41.06 229 PRO A O 1
ATOM 1831 N N . PRO A 1 230 ? -5.800 17.029 32.109 1.00 40.69 230 PRO A N 1
ATOM 1832 C CA . PRO A 1 230 ? -6.990 17.870 32.127 1.00 40.69 230 PRO A CA 1
ATOM 1833 C C . PRO A 1 230 ? -6.689 19.017 33.081 1.00 40.69 230 PRO A C 1
ATOM 1835 O O . PRO A 1 230 ? -6.149 18.715 34.157 1.00 40.69 230 PRO A O 1
ATOM 1838 N N . PRO A 1 231 ? -6.898 20.291 32.678 1.00 40.47 231 PRO A N 1
ATOM 1839 C CA . PRO A 1 231 ? -6.502 21.427 33.494 1.00 40.47 231 PRO A CA 1
ATOM 1840 C C . PRO A 1 231 ? -6.994 21.110 34.890 1.00 40.47 231 PRO A C 1
ATOM 1842 O O . PRO A 1 231 ? -8.197 20.881 35.056 1.00 40.47 231 PRO A O 1
ATOM 1845 N N . LYS A 1 232 ? -6.055 20.924 35.840 1.00 42.34 232 LYS A N 1
ATOM 1846 C CA . LYS A 1 232 ? -6.402 20.590 37.224 1.00 42.34 232 LYS A CA 1
ATOM 1847 C C . LYS A 1 232 ? -7.498 21.576 37.545 1.00 42.34 232 LYS A C 1
ATOM 1849 O O . LYS A 1 232 ? -7.210 22.770 37.447 1.00 42.34 232 LYS A O 1
ATOM 1854 N N . LYS A 1 233 ? -8.734 21.096 37.778 1.00 42.72 233 LYS A N 1
ATOM 1855 C CA . LYS A 1 233 ? -9.863 21.966 38.122 1.00 42.72 233 LYS A CA 1
ATOM 1856 C C . LYS A 1 233 ? -9.270 22.948 39.103 1.00 42.72 233 LYS A C 1
ATOM 1858 O O . LYS A 1 233 ? -8.751 22.502 40.128 1.00 42.72 233 LYS A O 1
ATOM 1863 N N . ALA A 1 234 ? -9.180 24.220 38.712 1.00 44.59 234 ALA A N 1
ATOM 1864 C CA . ALA A 1 234 ? -8.635 25.213 39.603 1.00 44.59 234 ALA A CA 1
ATOM 1865 C C . ALA A 1 234 ? -9.509 25.073 40.842 1.00 44.59 234 ALA A C 1
ATOM 1867 O O . ALA A 1 234 ? -10.720 25.286 40.766 1.00 44.59 234 ALA A O 1
ATOM 1868 N N . ASN A 1 235 ? -8.928 24.576 41.935 1.00 45.81 235 ASN A N 1
ATOM 1869 C CA . ASN A 1 235 ? -9.540 24.700 43.236 1.00 45.81 235 ASN A CA 1
ATOM 1870 C C . ASN A 1 235 ? -9.693 26.202 43.375 1.00 45.81 235 ASN A C 1
ATOM 1872 O O . ASN A 1 235 ? -8.696 26.867 43.620 1.00 45.81 235 ASN A O 1
ATOM 1876 N N . PHE A 1 236 ? -10.887 26.722 43.086 1.00 42.94 236 PHE A N 1
ATOM 1877 C CA . PHE A 1 236 ? -11.268 28.093 43.357 1.00 42.94 236 PHE A CA 1
ATOM 1878 C C . PHE A 1 236 ? -11.154 28.222 44.874 1.00 42.94 236 PHE A C 1
ATOM 1880 O O . PHE A 1 236 ? -12.034 27.737 45.591 1.00 42.94 236 PHE A O 1
ATOM 1887 N N . PRO A 1 237 ? -10.064 28.790 45.413 1.00 45.94 237 PRO A N 1
ATOM 1888 C CA . PRO A 1 237 ? -9.921 28.907 46.841 1.00 45.94 237 PRO A CA 1
ATOM 1889 C C . PRO A 1 237 ? -10.640 30.198 47.191 1.00 45.94 237 PRO A C 1
ATOM 1891 O O . PRO A 1 237 ? -10.097 31.270 46.958 1.00 45.94 237 PRO A O 1
ATOM 1894 N N . ALA A 1 238 ? -11.878 30.094 47.675 1.00 48.03 238 ALA A N 1
ATOM 1895 C CA . ALA A 1 238 ? -12.473 31.014 48.648 1.00 48.03 238 ALA A CA 1
ATOM 1896 C C . ALA A 1 238 ? -12.109 32.518 48.526 1.00 48.03 238 ALA A C 1
ATOM 1898 O O . ALA A 1 238 ? -11.921 33.202 49.530 1.00 48.03 238 ALA A O 1
ATOM 1899 N N . LEU A 1 239 ? -12.063 33.069 47.311 1.00 43.03 239 LEU A N 1
ATOM 1900 C CA . LEU A 1 239 ? -11.793 34.487 47.042 1.00 43.03 239 LEU A CA 1
ATOM 1901 C C . LEU A 1 239 ? -13.101 35.259 46.815 1.00 43.03 239 LEU A C 1
ATOM 1903 O O . LEU A 1 239 ? -13.156 36.226 46.066 1.00 43.03 239 LEU A O 1
ATOM 1907 N N . LEU A 1 240 ? -14.160 34.827 47.508 1.00 47.12 240 LEU A N 1
ATOM 1908 C CA . LEU A 1 240 ? -15.440 35.532 47.617 1.00 47.12 240 LEU A CA 1
ATOM 1909 C C . LEU A 1 240 ? -15.888 35.734 49.081 1.00 47.12 240 LEU A C 1
ATOM 1911 O O . LEU A 1 240 ? -17.052 36.003 49.341 1.00 47.12 240 LEU A O 1
ATOM 1915 N N . MET A 1 241 ? -14.966 35.624 50.047 1.00 47.03 241 MET A N 1
ATOM 1916 C CA . MET A 1 241 ? -15.216 35.871 51.481 1.00 47.03 241 MET A CA 1
ATOM 1917 C C . MET A 1 241 ? -14.214 36.870 52.093 1.00 47.03 241 MET A C 1
ATOM 1919 O O . MET A 1 241 ? -13.906 36.818 53.279 1.00 47.03 241 MET A O 1
ATOM 1923 N N . ARG A 1 242 ? -13.683 37.805 51.290 1.00 46.06 242 ARG A N 1
ATOM 1924 C CA . ARG A 1 242 ? -12.868 38.936 51.789 1.00 46.06 242 ARG A CA 1
ATOM 1925 C C . ARG A 1 242 ? -13.333 40.326 51.347 1.00 46.06 242 ARG A C 1
ATOM 1927 O O . ARG A 1 242 ? -12.716 41.308 51.737 1.00 46.06 242 ARG A O 1
ATOM 1934 N N . PHE A 1 243 ? -14.453 40.431 50.628 1.00 42.62 243 PHE A N 1
ATOM 1935 C CA . PHE A 1 243 ? -15.036 41.727 50.245 1.00 42.62 243 PHE A CA 1
ATOM 1936 C C . PHE A 1 243 ? -16.226 42.186 51.107 1.00 42.62 243 PHE A C 1
ATOM 1938 O O . PHE A 1 243 ? -16.723 43.287 50.902 1.00 42.62 243 PHE A O 1
ATOM 1945 N N . LEU A 1 244 ? -16.649 41.413 52.119 1.00 45.00 244 LEU A N 1
ATOM 1946 C CA . LEU A 1 244 ? -17.769 41.788 53.005 1.00 45.00 244 LEU A CA 1
ATOM 1947 C C . LEU A 1 244 ? -17.382 42.138 54.454 1.00 45.00 244 LEU A C 1
ATOM 1949 O O . LEU A 1 244 ? -18.266 42.351 55.278 1.00 45.00 244 LEU A O 1
ATOM 1953 N N . SER A 1 245 ? -16.093 42.283 54.784 1.00 48.28 245 SER A N 1
ATOM 1954 C CA . SER A 1 245 ? -15.657 42.691 56.136 1.00 48.28 245 SER A CA 1
ATOM 1955 C C . SER A 1 245 ? -15.133 44.132 56.247 1.00 48.28 245 SER A C 1
ATOM 1957 O O . SER A 1 245 ? -14.616 44.499 57.296 1.00 48.28 245 SER A O 1
ATOM 1959 N N . VAL A 1 246 ? -15.269 44.970 55.209 1.00 51.91 246 VAL A N 1
ATOM 1960 C CA . VAL A 1 246 ? -14.766 46.367 55.219 1.00 51.91 246 VAL A CA 1
ATOM 1961 C C . VAL A 1 246 ? -15.872 47.420 55.441 1.00 51.91 246 VAL A C 1
ATOM 1963 O O . VAL A 1 246 ? -15.571 48.585 55.667 1.00 51.91 246 VAL A O 1
ATOM 1966 N N . PHE A 1 247 ? -17.155 47.039 55.507 1.00 51.53 247 PHE A N 1
ATOM 1967 C CA . PHE A 1 247 ? -18.272 47.990 55.699 1.00 51.53 247 PHE A CA 1
ATOM 1968 C C . PHE A 1 247 ? -19.145 47.743 56.938 1.00 51.53 247 PHE A C 1
ATOM 1970 O O . PHE A 1 247 ? -20.345 48.012 56.930 1.00 51.53 247 PHE A O 1
ATOM 1977 N N . ARG A 1 248 ? -18.563 47.280 58.049 1.00 52.47 248 ARG A N 1
ATOM 1978 C CA . ARG A 1 248 ? -19.296 47.191 59.323 1.00 52.47 248 ARG A CA 1
ATOM 1979 C C . ARG A 1 248 ? -18.461 47.700 60.497 1.00 52.47 248 ARG A C 1
ATOM 1981 O O . ARG A 1 248 ? -18.063 46.929 61.351 1.00 52.47 248 ARG A O 1
ATOM 1988 N N . ASN A 1 249 ? -18.150 48.999 60.474 1.00 49.09 249 ASN A N 1
ATOM 1989 C CA . ASN A 1 249 ? -17.897 49.827 61.663 1.00 49.09 249 ASN A CA 1
ATOM 1990 C C . ASN A 1 249 ? -17.832 51.315 61.271 1.00 49.09 249 ASN A C 1
ATOM 1992 O O . ASN A 1 249 ? -16.767 51.916 61.163 1.00 49.09 249 ASN A O 1
ATOM 1996 N N . ARG A 1 250 ? -19.008 51.902 61.031 1.00 50.81 250 ARG A N 1
ATOM 1997 C CA . ARG A 1 250 ? -19.280 53.336 61.207 1.00 50.81 250 ARG A CA 1
ATOM 1998 C C . ARG A 1 250 ? -20.748 53.494 61.597 1.00 50.81 250 ARG A C 1
ATOM 2000 O O . ARG A 1 250 ? -21.596 53.643 60.720 1.00 50.81 250 ARG A O 1
ATOM 2007 N N . ARG A 1 251 ? -21.016 53.405 62.897 1.00 52.34 251 ARG A N 1
ATOM 2008 C CA . ARG A 1 251 ? -21.972 54.197 63.688 1.00 52.34 251 ARG A CA 1
ATOM 2009 C C . ARG A 1 251 ? -21.951 53.688 65.118 1.00 52.34 251 ARG A C 1
ATOM 2011 O O . ARG A 1 251 ? -21.952 52.450 65.274 1.00 52.34 251 ARG A O 1
#

pLDDT: mean 80.01, std 15.61, range [40.47, 96.0]

Sequence (251 aa):
MLTKGYQWDASLHCVRSLYLPNWQEQDCPWCKEFDLLSAIFENSGERSSWLTARSTVLKSDKDGVSDSPFLLLPNSEDRRLGDQSVVGSRGFSSMQTLFAVASAMEALRNAPIEAKRLDPRFPVSSVFQLKGFELYTEGLIRAGLMRTIKPREWGESQQKELGVLLKKECKKPDQAILLGELLLSIWRRGVFPPDDSTFRLLFGPHLTNEDLLEPFLQVLGVPAHHRQPPPKKANFPALLMRFLSVFRNRR

Foldseek 3Di:
DPDPDDDDDDDDDDPDDQDFQCCDPVRQLLVLVLVLLVQLCVQLVDDDPLSVVSNVLCPDPPCHCPADPADAFQPGDFDFDPCPDPQDHGRHGLVSLLSSLLVVLSCQCVPPDPLSHLDQDPPRQENDDPVVLVVDLALSNNRSCLSRRQLSNHDPVVLAVVQVVLLVSCPDPRNVSCPRSSLSCLLSVSHPADALVSVCVRCVVRHDPSCSDPSNCVSSVHDPPPPPPPPPPPPPPDPPPPPPPPPPDDD

Secondary structure (DSSP, 8-state):
-TTTT---------S---------GGG-HHHHHHHHHHHHHHHHSS--HHHHHHHHHHH-TTT-S-S--S---TT-------TT-SSS-TT--HHHHHHHHHHHHHHHHT-SSGGG--S--TT----B-HHHHHT---HHHHHHHHHHS-GGGB-HHHHHHHHHHHHHHTTSTT-TTHHHHHHHHHHTTSSPPPPHHHHHHHHTTTS-TGGGSHHHHHHTTPPPP------------STTSSSSSSSS---